Protein AF-R6C682-F1 (afdb_monomer)

Structure (mmCIF, N/CA/C/O backbone):
data_AF-R6C682-F1
#
_entry.id   AF-R6C682-F1
#
loop_
_atom_site.group_PDB
_atom_site.id
_atom_site.type_symbol
_atom_site.label_atom_id
_atom_site.label_alt_id
_atom_site.label_comp_id
_atom_site.label_asym_id
_atom_site.label_entity_id
_atom_site.label_seq_id
_atom_site.pdbx_PDB_ins_code
_atom_site.Cartn_x
_atom_site.Cartn_y
_atom_site.Cartn_z
_atom_site.occupancy
_atom_site.B_iso_or_equiv
_atom_site.auth_seq_id
_atom_site.auth_comp_id
_atom_site.auth_asym_id
_atom_site.auth_atom_id
_atom_site.pdbx_PDB_model_num
ATOM 1 N N . MET A 1 1 ? -23.780 14.486 15.876 1.00 37.91 1 MET A N 1
ATOM 2 C CA . MET A 1 1 ? -23.120 15.400 14.915 1.00 37.91 1 MET A CA 1
ATOM 3 C C . MET A 1 1 ? -22.229 14.567 13.987 1.00 37.91 1 MET A C 1
ATOM 5 O O . MET A 1 1 ? -21.205 14.077 14.442 1.00 37.91 1 MET A O 1
ATOM 9 N N . LYS A 1 2 ? -22.651 14.290 12.741 1.00 50.91 2 LYS A N 1
ATOM 10 C CA . LYS A 1 2 ? -21.878 13.464 11.787 1.00 50.91 2 LYS A CA 1
ATOM 11 C C . LYS A 1 2 ? -20.688 14.280 11.266 1.00 50.91 2 LYS A C 1
ATOM 13 O O . LYS A 1 2 ? -20.851 15.069 10.340 1.00 50.91 2 LYS A O 1
ATOM 18 N N . ARG A 1 3 ? -19.501 14.142 11.868 1.00 59.88 3 ARG A N 1
ATOM 19 C CA . ARG A 1 3 ? -18.271 14.611 11.213 1.00 59.88 3 ARG A CA 1
ATOM 20 C C . ARG A 1 3 ? -18.063 13.764 9.952 1.00 59.88 3 ARG A C 1
ATOM 22 O O . ARG A 1 3 ? -18.297 12.561 9.959 1.00 59.88 3 ARG A O 1
ATOM 29 N N . SER A 1 4 ? -17.691 14.413 8.852 1.00 81.69 4 SER A N 1
ATOM 30 C CA . SER A 1 4 ? -17.310 13.718 7.618 1.00 81.69 4 SER A CA 1
ATOM 31 C C . SER A 1 4 ? -16.087 12.834 7.895 1.00 81.69 4 SER A C 1
ATOM 33 O O . SER A 1 4 ? -15.136 13.315 8.511 1.00 81.69 4 SER A O 1
ATOM 35 N N . MET A 1 5 ? -16.091 11.577 7.429 1.00 83.69 5 MET A N 1
ATOM 36 C CA . MET A 1 5 ? -14.958 10.643 7.587 1.00 83.69 5 MET A CA 1
ATOM 37 C C . MET A 1 5 ? -13.650 11.233 7.054 1.00 83.69 5 MET A C 1
ATOM 39 O O . MET A 1 5 ? -12.598 11.038 7.650 1.00 83.69 5 MET A O 1
ATOM 43 N N . PHE A 1 6 ? -13.731 12.031 5.987 1.00 86.12 6 PHE A N 1
ATOM 44 C CA . PHE A 1 6 ? -12.588 12.758 5.447 1.00 86.12 6 PHE A CA 1
ATOM 45 C C . PHE A 1 6 ? -12.024 13.778 6.443 1.00 86.12 6 PHE A C 1
ATOM 47 O O . PHE A 1 6 ? -10.816 13.862 6.626 1.00 86.12 6 PHE A O 1
ATOM 54 N N . ARG A 1 7 ? -12.887 14.533 7.137 1.00 86.00 7 ARG A N 1
ATOM 55 C CA . ARG A 1 7 ? -12.438 15.491 8.162 1.00 86.00 7 ARG A CA 1
ATOM 56 C C . ARG A 1 7 ? -11.817 14.789 9.365 1.00 86.00 7 ARG A C 1
ATOM 58 O O . ARG A 1 7 ? -10.875 15.324 9.932 1.00 86.00 7 ARG A O 1
ATOM 65 N N . GLU A 1 8 ? -12.347 13.632 9.764 1.00 84.00 8 GLU A N 1
ATOM 66 C CA . GLU A 1 8 ? -11.741 12.828 10.834 1.00 84.00 8 GLU A CA 1
ATOM 67 C C . GLU A 1 8 ? -10.360 12.317 10.426 1.00 84.00 8 GLU A C 1
ATOM 69 O O . GLU A 1 8 ? -9.411 12.528 11.172 1.00 84.00 8 GLU A O 1
ATOM 74 N N . TYR A 1 9 ? -10.243 11.760 9.218 1.00 87.06 9 TYR A N 1
ATOM 75 C CA . TYR A 1 9 ? -8.976 11.315 8.644 1.00 87.06 9 TYR A CA 1
ATOM 76 C C . TYR A 1 9 ? -7.947 12.454 8.576 1.00 87.06 9 TYR A C 1
ATOM 78 O O . TYR A 1 9 ? -6.842 12.331 9.083 1.00 87.06 9 TYR A O 1
ATOM 86 N N . MET A 1 10 ? -8.317 13.620 8.039 1.00 87.06 10 MET A N 1
ATOM 87 C CA . MET A 1 10 ? -7.391 14.757 7.953 1.00 87.06 10 MET A CA 1
ATOM 88 C C . MET A 1 10 ? -6.995 15.316 9.327 1.00 87.06 10 MET A C 1
ATOM 90 O O . MET A 1 10 ? -5.858 15.739 9.508 1.00 87.06 10 MET A O 1
ATOM 94 N N . ALA A 1 11 ? -7.904 15.304 10.306 1.00 84.81 11 ALA A N 1
ATOM 95 C CA . ALA A 1 11 ? -7.620 15.766 11.665 1.00 84.81 11 ALA A CA 1
ATOM 96 C C . ALA A 1 11 ? -6.773 14.778 12.479 1.00 84.81 11 ALA A C 1
ATOM 98 O O . ALA A 1 11 ? -6.315 15.123 13.571 1.00 84.81 11 ALA A O 1
ATOM 99 N N . ASP A 1 12 ? -6.618 13.542 12.002 1.00 83.50 12 ASP A N 1
ATOM 100 C CA . ASP A 1 12 ? -5.842 12.529 12.696 1.00 83.50 12 ASP A CA 1
ATOM 101 C C . ASP A 1 12 ? -4.333 12.705 12.502 1.00 83.50 12 ASP A C 1
ATOM 103 O O . ASP A 1 12 ? -3.599 12.326 13.413 1.00 83.50 12 ASP A O 1
ATOM 107 N N . TRP A 1 13 ? -3.889 13.358 11.427 1.00 86.81 13 TRP A N 1
ATOM 108 C CA . TRP A 1 13 ? -2.478 13.625 11.148 1.00 86.81 13 TRP A CA 1
ATOM 109 C C . TRP A 1 13 ? -1.827 14.505 12.216 1.00 86.81 13 TRP A C 1
ATOM 111 O O . TRP A 1 13 ? -2.165 15.681 12.372 1.00 86.81 13 TRP A O 1
ATOM 121 N N . SER A 1 14 ? -0.847 13.961 12.942 1.00 88.06 14 SER A N 1
ATOM 122 C CA . SER A 1 14 ? -0.061 14.765 13.881 1.00 88.06 14 SER A CA 1
ATOM 123 C C . SER A 1 14 ? 1.345 14.219 14.095 1.00 88.06 14 SER A C 1
ATOM 125 O O . SER A 1 14 ? 1.555 13.019 14.223 1.00 88.06 14 SER A O 1
ATOM 127 N N . TRP A 1 15 ? 2.320 15.113 14.264 1.00 85.25 15 TRP A N 1
ATOM 128 C CA . TRP A 1 15 ? 3.709 14.715 14.515 1.00 85.25 15 TRP A CA 1
ATOM 129 C C . TRP A 1 15 ? 3.883 13.846 15.770 1.00 85.25 15 TRP A C 1
ATOM 131 O O . TRP A 1 15 ? 4.756 12.981 15.824 1.00 85.25 15 TRP A O 1
ATOM 141 N N . LYS A 1 16 ? 3.045 14.074 16.791 1.00 87.12 16 LYS A N 1
ATOM 142 C CA . LYS A 1 16 ? 3.044 13.275 18.020 1.00 87.12 16 LYS A CA 1
ATOM 143 C C . LYS A 1 16 ? 2.673 11.822 17.728 1.00 87.12 16 LYS A C 1
ATOM 145 O O . LYS A 1 16 ? 3.415 10.929 18.127 1.00 87.12 16 LYS A O 1
ATOM 150 N N . LYS A 1 17 ? 1.576 11.602 17.008 1.00 84.25 17 LYS A N 1
ATOM 151 C CA . LYS A 1 17 ? 1.146 10.255 16.645 1.00 84.25 17 LYS A CA 1
ATOM 152 C C . LYS A 1 17 ? 2.126 9.583 15.692 1.00 84.25 17 LYS A C 1
ATOM 154 O O . LYS A 1 17 ? 2.406 8.416 15.912 1.00 84.25 17 LYS A O 1
ATOM 159 N N . ILE A 1 18 ? 2.759 10.320 14.768 1.00 84.94 18 ILE A N 1
ATOM 160 C CA . ILE A 1 18 ? 3.721 9.705 13.831 1.00 84.94 18 ILE A CA 1
ATOM 161 C C . ILE A 1 18 ? 4.879 9.101 14.621 1.00 84.94 18 ILE A C 1
ATOM 163 O O . ILE A 1 18 ? 5.305 7.976 14.368 1.00 84.94 18 ILE A O 1
ATOM 167 N N . LYS A 1 19 ? 5.357 9.824 15.641 1.00 85.88 19 LYS A N 1
ATOM 168 C CA . LYS A 1 19 ? 6.396 9.336 16.554 1.00 85.88 19 LYS A CA 1
ATOM 169 C C . LYS A 1 19 ? 5.944 8.141 17.391 1.00 85.88 19 LYS A C 1
ATOM 171 O O . LYS A 1 19 ? 6.755 7.255 17.649 1.00 85.88 19 LYS A O 1
ATOM 176 N N . GLU A 1 20 ? 4.700 8.132 17.860 1.00 85.69 20 GLU A N 1
ATOM 177 C CA . GLU A 1 20 ? 4.132 7.018 18.632 1.00 85.69 20 GLU A CA 1
ATOM 178 C C . GLU A 1 20 ? 3.959 5.778 17.740 1.00 85.69 20 GLU A C 1
ATOM 180 O O . GLU A 1 20 ? 4.507 4.720 18.046 1.00 85.69 20 GLU A O 1
ATOM 185 N N . GLY A 1 21 ? 3.344 5.937 16.569 1.00 82.62 21 GLY A N 1
ATOM 186 C CA . GLY A 1 21 ? 3.169 4.898 15.561 1.00 82.62 21 GLY A CA 1
ATOM 187 C C . GLY A 1 21 ? 4.493 4.317 15.068 1.00 82.62 21 GLY A C 1
ATOM 188 O O . GLY A 1 21 ? 4.596 3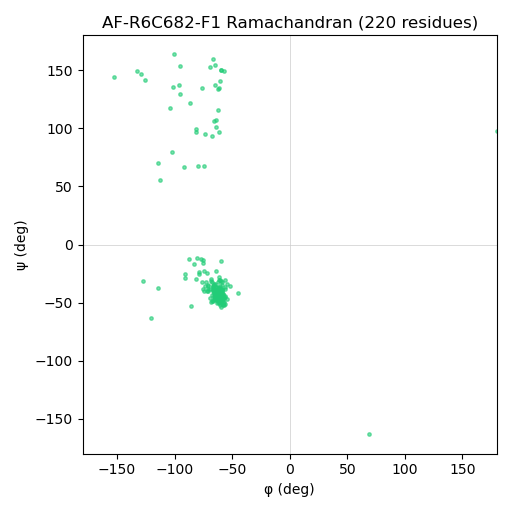.102 14.938 1.00 82.62 21 GLY A O 1
ATOM 189 N N . ALA A 1 22 ? 5.533 5.139 14.888 1.00 83.31 22 ALA A N 1
ATOM 190 C CA . ALA A 1 22 ? 6.881 4.681 14.541 1.00 83.31 22 ALA A CA 1
ATOM 191 C C . ALA A 1 22 ? 7.525 3.809 15.635 1.00 83.31 22 ALA A C 1
ATOM 193 O O . ALA A 1 22 ? 8.241 2.852 15.335 1.00 83.31 22 ALA A O 1
ATOM 194 N N . LYS A 1 23 ? 7.274 4.125 16.913 1.00 83.44 23 LYS A N 1
ATOM 195 C CA . LYS A 1 23 ? 7.772 3.331 18.047 1.00 83.44 23 LYS A CA 1
ATOM 196 C C . LYS A 1 23 ? 7.051 1.993 18.162 1.00 83.44 23 LYS A C 1
ATOM 198 O O . LYS A 1 23 ? 7.700 0.993 18.464 1.00 83.44 23 LYS A O 1
ATOM 203 N N . GLU A 1 24 ? 5.742 1.988 17.929 1.00 80.88 24 GLU A N 1
ATOM 204 C CA . GLU A 1 24 ? 4.897 0.793 17.999 1.00 80.88 24 GLU A CA 1
ATOM 205 C C . GLU A 1 24 ? 5.089 -0.116 16.776 1.00 80.88 24 GLU A C 1
ATOM 207 O O . GLU A 1 24 ? 5.171 -1.333 16.909 1.00 80.88 24 GLU A O 1
ATOM 212 N N . ASN A 1 25 ? 5.257 0.467 15.587 1.00 82.75 25 ASN A N 1
ATOM 213 C CA . ASN A 1 25 ? 5.340 -0.242 14.310 1.00 82.75 25 ASN A CA 1
ATOM 214 C C . ASN A 1 25 ? 6.732 -0.128 13.683 1.00 82.75 25 ASN A C 1
ATOM 216 O O . ASN A 1 25 ? 6.880 0.263 12.523 1.00 82.75 25 ASN A O 1
ATOM 220 N N . LYS A 1 26 ? 7.766 -0.522 14.438 1.00 81.50 26 LYS A N 1
ATOM 221 C CA . LYS A 1 26 ? 9.171 -0.450 13.991 1.00 81.50 26 LYS A CA 1
ATOM 222 C C . LYS A 1 26 ? 9.416 -1.114 12.636 1.00 81.50 26 LYS A C 1
ATOM 224 O O . LYS A 1 26 ? 10.218 -0.621 11.858 1.00 81.50 26 LYS A O 1
ATOM 229 N N . ALA A 1 27 ? 8.726 -2.216 12.345 1.00 77.44 27 ALA A N 1
ATOM 230 C CA . ALA A 1 27 ? 8.829 -2.914 11.065 1.00 77.44 27 ALA A CA 1
ATOM 231 C C . ALA A 1 27 ? 8.425 -2.020 9.880 1.00 77.44 27 ALA A C 1
ATOM 233 O O . ALA A 1 27 ? 9.198 -1.858 8.937 1.00 77.44 27 ALA A O 1
ATOM 234 N N . VAL A 1 28 ? 7.242 -1.401 9.961 1.00 80.62 28 VAL A N 1
ATOM 235 C CA . VAL A 1 28 ? 6.722 -0.486 8.932 1.00 80.62 28 VAL A CA 1
ATOM 236 C C . VAL A 1 28 ? 7.607 0.753 8.839 1.00 80.62 28 VAL A C 1
ATOM 238 O O . VAL A 1 28 ? 7.990 1.150 7.741 1.00 80.62 28 VAL A O 1
ATOM 241 N N . TRP A 1 29 ? 8.007 1.311 9.986 1.00 84.31 29 TRP A N 1
ATOM 242 C CA . TRP A 1 29 ? 8.911 2.457 10.043 1.00 84.31 29 TRP A CA 1
ATOM 243 C C . TRP A 1 29 ? 10.256 2.178 9.365 1.00 84.31 29 TRP A C 1
ATOM 245 O O . TRP A 1 29 ? 10.711 2.979 8.556 1.00 84.31 29 TRP A O 1
ATOM 255 N N . ASN A 1 30 ? 10.877 1.032 9.647 1.00 83.31 30 ASN A N 1
ATOM 256 C CA . ASN A 1 30 ? 12.159 0.658 9.056 1.00 83.31 30 ASN A CA 1
ATOM 257 C C . ASN A 1 30 ? 12.041 0.423 7.545 1.00 83.31 30 ASN A C 1
ATOM 259 O O . ASN A 1 30 ? 12.927 0.841 6.807 1.00 83.31 30 ASN A O 1
ATOM 263 N N . CYS A 1 31 ? 10.950 -0.193 7.076 1.00 78.50 31 CYS A N 1
ATOM 264 C CA . CYS A 1 31 ? 10.706 -0.363 5.640 1.00 78.50 31 CYS A CA 1
ATOM 265 C C . CYS A 1 31 ? 10.503 0.990 4.942 1.00 78.50 31 CYS A C 1
ATOM 267 O O . CYS A 1 31 ? 11.069 1.224 3.879 1.00 78.50 31 CYS A O 1
ATOM 269 N N . MET A 1 32 ? 9.752 1.906 5.558 1.00 83.19 32 MET A N 1
ATOM 270 C CA . MET A 1 32 ? 9.572 3.269 5.053 1.00 83.19 32 MET A CA 1
ATOM 271 C C . MET A 1 32 ? 10.893 4.047 5.037 1.00 83.19 32 MET A C 1
ATOM 273 O O . MET A 1 32 ? 11.205 4.714 4.055 1.00 83.19 32 MET A O 1
ATOM 277 N N . TYR A 1 33 ? 11.688 3.945 6.104 1.00 82.31 33 TYR A N 1
ATOM 278 C CA . TYR A 1 33 ? 13.008 4.562 6.174 1.00 82.31 33 TYR A CA 1
ATOM 279 C C . TYR A 1 33 ? 13.932 4.012 5.083 1.00 82.31 33 TYR A C 1
ATOM 281 O O . TYR A 1 33 ? 14.588 4.790 4.399 1.00 82.31 33 TYR A O 1
ATOM 289 N N . ALA A 1 34 ? 13.927 2.697 4.856 1.00 77.00 34 ALA A N 1
ATOM 290 C CA . ALA A 1 34 ? 14.666 2.085 3.759 1.00 77.00 34 ALA A CA 1
ATOM 291 C C . ALA A 1 34 ? 14.191 2.608 2.394 1.00 77.00 34 ALA A C 1
ATOM 293 O O . ALA A 1 34 ? 15.025 2.989 1.581 1.00 77.00 34 ALA A O 1
ATOM 294 N N . ALA A 1 35 ? 12.877 2.699 2.153 1.00 74.44 35 ALA A N 1
ATOM 295 C CA . ALA A 1 35 ? 12.327 3.268 0.919 1.00 74.44 35 ALA A CA 1
ATOM 296 C C . ALA A 1 35 ? 12.786 4.719 0.697 1.00 74.44 35 ALA A C 1
ATOM 298 O O . ALA A 1 35 ? 13.193 5.081 -0.405 1.00 74.44 35 ALA A O 1
ATOM 299 N N . PHE A 1 36 ? 12.796 5.530 1.758 1.00 78.62 36 PHE A N 1
ATOM 300 C CA . PHE A 1 36 ? 13.299 6.901 1.713 1.00 78.62 36 PHE A CA 1
ATOM 301 C C . PHE A 1 36 ? 14.802 6.963 1.406 1.00 78.62 36 PHE A C 1
ATOM 303 O O . PHE A 1 36 ? 15.220 7.728 0.539 1.00 78.62 36 PHE A O 1
ATOM 310 N N . VAL A 1 37 ? 15.615 6.140 2.079 1.00 79.50 37 VAL A N 1
ATOM 311 C CA . VAL A 1 37 ? 17.062 6.055 1.825 1.00 79.50 37 VAL A CA 1
ATOM 312 C C . VAL A 1 37 ? 17.327 5.630 0.385 1.00 79.50 37 VAL A C 1
ATOM 314 O O . VAL A 1 37 ? 18.142 6.256 -0.278 1.00 79.50 37 VAL A O 1
ATOM 317 N N . MET A 1 38 ? 16.607 4.633 -0.131 1.00 72.25 38 MET A N 1
ATOM 318 C CA . MET A 1 38 ? 16.770 4.184 -1.513 1.00 72.25 38 MET A CA 1
ATOM 319 C C . MET A 1 38 ? 16.383 5.273 -2.524 1.00 72.25 38 MET A C 1
ATOM 321 O O . MET A 1 38 ? 17.141 5.509 -3.461 1.00 72.25 38 MET A O 1
ATOM 325 N N . MET A 1 39 ? 15.268 5.988 -2.311 1.00 73.19 39 MET A N 1
ATOM 326 C CA . MET A 1 39 ? 14.870 7.137 -3.142 1.00 73.19 39 MET A CA 1
ATOM 327 C C . MET A 1 39 ? 15.971 8.208 -3.171 1.00 73.19 39 MET A C 1
ATOM 329 O O . MET A 1 39 ? 16.328 8.715 -4.237 1.00 73.19 39 MET A O 1
ATOM 333 N N . PHE A 1 40 ? 16.534 8.535 -2.004 1.00 72.69 40 PHE A N 1
ATOM 334 C CA . PHE A 1 40 ? 17.622 9.501 -1.898 1.00 72.69 40 PHE A CA 1
ATOM 335 C C . PHE A 1 40 ? 18.898 9.004 -2.589 1.00 72.69 40 PHE A C 1
ATOM 337 O O . PHE A 1 40 ? 19.489 9.746 -3.366 1.00 72.69 40 PHE A O 1
ATOM 344 N N . SER A 1 41 ? 19.304 7.751 -2.361 1.00 71.00 41 SER A N 1
ATOM 345 C CA . SER A 1 41 ? 20.485 7.148 -2.989 1.00 71.00 41 SER A CA 1
ATOM 346 C C . SER A 1 41 ? 20.376 7.104 -4.511 1.00 71.00 41 SER A C 1
ATOM 348 O O . SER A 1 41 ? 21.344 7.433 -5.192 1.00 71.00 41 SER A O 1
ATOM 350 N N . MET A 1 42 ? 19.204 6.759 -5.048 1.00 68.44 42 MET A N 1
ATOM 351 C CA . MET A 1 42 ? 18.951 6.774 -6.489 1.00 68.44 42 MET A CA 1
ATOM 352 C C . MET A 1 42 ? 19.059 8.199 -7.042 1.00 68.44 42 MET A C 1
ATOM 354 O O . MET A 1 42 ? 19.792 8.439 -7.998 1.00 68.44 42 MET A O 1
ATOM 358 N N . SER A 1 43 ? 18.428 9.166 -6.371 1.00 65.94 43 SER A N 1
ATOM 359 C CA . SER A 1 43 ? 18.495 10.584 -6.752 1.00 65.94 43 SER A CA 1
ATOM 360 C C . SER A 1 43 ? 19.930 11.128 -6.717 1.00 65.94 43 SER A C 1
ATOM 362 O O . SER A 1 43 ? 20.343 11.848 -7.623 1.00 65.94 43 SER A O 1
ATOM 364 N N . ALA A 1 44 ? 20.709 10.765 -5.694 1.00 67.88 44 ALA A N 1
ATOM 365 C CA . ALA A 1 44 ? 22.100 11.181 -5.532 1.00 67.88 44 ALA A CA 1
ATOM 366 C C . ALA A 1 44 ? 23.026 10.548 -6.583 1.00 67.88 44 ALA A C 1
ATOM 368 O O . ALA A 1 44 ? 23.910 11.228 -7.098 1.00 67.88 44 ALA A O 1
ATOM 369 N N . SER A 1 45 ? 22.802 9.276 -6.934 1.00 65.81 45 SER A N 1
ATOM 370 C CA . SER A 1 45 ? 23.545 8.594 -8.001 1.00 65.81 45 SER A CA 1
ATOM 371 C C . SER A 1 45 ? 23.305 9.254 -9.359 1.00 65.81 45 SER A C 1
ATOM 373 O O . SER A 1 45 ? 24.247 9.476 -10.111 1.00 65.81 45 SER A O 1
ATOM 375 N N . ILE A 1 46 ? 22.054 9.611 -9.658 1.00 59.81 46 ILE A N 1
ATOM 376 C CA . ILE A 1 46 ? 21.667 10.237 -10.930 1.00 59.81 46 ILE A CA 1
ATOM 377 C C . ILE A 1 46 ? 22.194 11.678 -11.019 1.00 59.81 46 ILE A C 1
ATOM 379 O O . ILE A 1 46 ? 22.635 12.125 -12.079 1.00 59.81 46 ILE A O 1
ATOM 383 N N . ALA A 1 47 ? 22.226 12.397 -9.891 1.00 58.97 47 ALA A N 1
ATOM 384 C CA . ALA A 1 47 ? 22.782 13.747 -9.817 1.00 58.97 47 ALA A CA 1
ATOM 385 C C . ALA A 1 47 ? 24.294 13.818 -10.106 1.00 58.97 47 ALA A C 1
ATOM 387 O O . ALA A 1 47 ? 24.779 14.880 -10.492 1.00 58.97 47 ALA A O 1
ATOM 388 N N . GLY A 1 48 ? 25.028 12.714 -9.927 1.00 57.12 48 GLY A N 1
ATOM 389 C CA . GLY A 1 48 ? 26.471 12.648 -10.168 1.00 57.12 48 GLY A CA 1
ATOM 390 C C . GLY A 1 48 ? 26.873 12.518 -11.640 1.00 57.12 48 GLY A C 1
ATOM 391 O O . GLY A 1 48 ? 27.976 12.935 -11.985 1.00 57.12 48 GLY A O 1
ATOM 392 N N . GLU A 1 49 ? 26.005 11.976 -12.501 1.00 60.34 49 GLU A N 1
ATOM 393 C CA . GLU A 1 49 ? 26.374 11.652 -13.888 1.00 60.34 49 GLU A CA 1
ATOM 394 C C . GLU A 1 49 ? 25.641 12.479 -14.948 1.00 60.34 49 GLU A C 1
ATOM 396 O O . GLU A 1 49 ? 26.286 12.841 -15.922 1.00 60.34 49 GLU A O 1
ATOM 401 N N . ASN A 1 50 ? 24.353 12.809 -14.772 1.00 60.50 50 ASN A N 1
ATOM 402 C CA . ASN A 1 50 ? 23.576 13.775 -15.571 1.00 60.50 50 ASN A CA 1
ATOM 403 C C . ASN A 1 50 ? 22.146 13.824 -15.004 1.00 60.50 50 ASN A C 1
ATOM 405 O O . ASN A 1 50 ? 21.318 12.978 -15.334 1.00 60.50 50 ASN A O 1
ATOM 409 N N . PHE A 1 51 ? 21.833 14.803 -14.151 1.00 64.81 51 PHE A N 1
ATOM 410 C CA . PHE A 1 51 ? 20.501 14.904 -13.547 1.00 64.81 51 PHE A CA 1
ATOM 411 C C . PHE A 1 51 ? 19.429 15.214 -14.601 1.00 64.81 51 PHE A C 1
ATOM 413 O O . PHE A 1 51 ? 19.318 16.351 -15.065 1.00 64.81 51 PHE A O 1
ATOM 420 N N . GLN A 1 52 ? 18.608 14.223 -14.949 1.00 71.81 52 GLN A N 1
ATOM 421 C CA . GLN A 1 52 ? 17.419 14.443 -15.763 1.00 71.81 52 GLN A CA 1
ATOM 422 C C . GLN A 1 52 ? 16.200 14.614 -14.857 1.00 71.81 52 GLN A C 1
ATOM 424 O O . GLN A 1 52 ? 15.927 13.803 -13.971 1.00 71.81 52 GLN A O 1
ATOM 429 N N . LEU A 1 53 ? 15.434 15.683 -15.092 1.00 76.69 53 LEU A N 1
ATOM 430 C CA . LEU A 1 53 ? 14.190 15.952 -14.363 1.00 76.69 53 LEU A CA 1
ATOM 431 C C . LEU A 1 53 ? 13.208 14.771 -14.468 1.00 76.69 53 LEU A C 1
ATOM 433 O O . LEU A 1 53 ? 12.440 14.522 -13.542 1.00 76.69 53 LEU A O 1
ATOM 437 N N . THR A 1 54 ? 13.260 14.033 -15.577 1.00 79.19 54 THR A N 1
ATOM 438 C CA . THR A 1 54 ? 12.455 12.838 -15.832 1.00 79.19 54 THR A CA 1
ATOM 439 C C . THR A 1 54 ? 12.687 11.753 -14.784 1.00 79.19 54 THR A C 1
ATOM 441 O O . THR A 1 54 ? 11.724 11.255 -14.209 1.00 79.19 54 THR A O 1
ATOM 444 N N . ASP A 1 55 ? 13.938 11.453 -14.441 1.00 77.00 55 ASP A N 1
ATOM 445 C CA . ASP A 1 55 ? 14.265 10.380 -13.496 1.00 77.00 55 ASP A CA 1
ATOM 446 C C . ASP A 1 55 ? 13.871 10.738 -12.058 1.00 77.00 55 ASP A C 1
ATOM 448 O O . ASP A 1 55 ? 13.401 9.894 -11.284 1.00 77.00 55 ASP A O 1
ATOM 452 N N . ALA A 1 56 ? 14.001 12.022 -11.710 1.00 79.75 56 ALA A N 1
ATOM 453 C CA . ALA A 1 56 ? 13.523 12.550 -10.440 1.00 79.75 56 ALA A CA 1
ATOM 454 C C . ALA A 1 56 ? 11.996 12.442 -10.337 1.00 79.75 56 ALA A C 1
ATOM 456 O O . ALA A 1 56 ? 11.476 11.993 -9.316 1.00 79.75 56 ALA A O 1
ATOM 457 N N . LEU A 1 57 ? 11.274 12.803 -11.402 1.00 83.88 57 LEU A N 1
ATOM 458 C CA . LEU A 1 57 ? 9.821 12.671 -11.458 1.00 83.88 57 LEU A CA 1
ATOM 459 C C . LEU A 1 57 ? 9.390 11.204 -11.354 1.00 83.88 57 LEU A C 1
ATOM 461 O O . LEU A 1 57 ? 8.532 10.900 -10.533 1.00 83.88 57 LEU A O 1
ATOM 465 N N . LEU A 1 58 ? 10.024 10.281 -12.081 1.00 85.31 58 LEU A N 1
ATOM 466 C CA . LEU A 1 58 ? 9.726 8.847 -11.984 1.00 85.31 58 LEU A CA 1
ATOM 467 C C . LEU A 1 58 ? 9.918 8.318 -10.550 1.00 85.31 58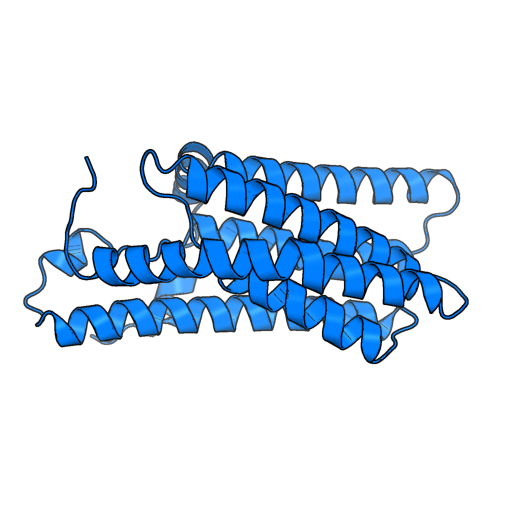 LEU A C 1
ATOM 469 O O . LEU A 1 58 ? 9.038 7.655 -9.997 1.00 85.31 58 LEU A O 1
ATOM 473 N N . SER A 1 59 ? 11.028 8.685 -9.906 1.00 81.19 59 SER A N 1
ATOM 474 C CA . SER A 1 59 ? 11.316 8.298 -8.518 1.00 81.19 59 SER A CA 1
ATOM 475 C C . SER A 1 59 ? 10.296 8.880 -7.532 1.00 81.19 59 SER A C 1
ATOM 477 O O . SER A 1 59 ? 9.809 8.177 -6.644 1.00 81.19 59 SER A O 1
ATOM 479 N N . ILE A 1 60 ? 9.928 10.154 -7.695 1.00 84.81 60 ILE A N 1
ATOM 480 C CA . ILE A 1 60 ? 8.909 10.817 -6.870 1.00 84.81 60 ILE A CA 1
ATOM 481 C C . ILE A 1 60 ? 7.547 10.146 -7.064 1.00 84.81 60 ILE A C 1
ATOM 483 O O . ILE A 1 60 ? 6.886 9.820 -6.078 1.00 84.81 60 ILE A O 1
ATOM 487 N N . GLY A 1 61 ? 7.142 9.909 -8.313 1.00 88.56 61 GLY A N 1
ATOM 488 C CA . GLY A 1 61 ? 5.866 9.287 -8.665 1.00 88.56 61 GLY A CA 1
ATOM 489 C C . GLY A 1 61 ? 5.707 7.888 -8.082 1.00 88.56 61 GLY A C 1
ATOM 490 O O . GLY A 1 61 ? 4.598 7.508 -7.718 1.00 88.56 61 GLY A O 1
ATOM 491 N N . MET A 1 62 ? 6.808 7.152 -7.917 1.00 87.81 62 MET A N 1
ATOM 492 C CA . MET A 1 62 ? 6.795 5.825 -7.309 1.00 87.81 62 MET A CA 1
ATOM 493 C C . MET A 1 62 ? 6.886 5.854 -5.778 1.00 87.81 62 MET A C 1
ATOM 495 O O . MET A 1 62 ? 6.060 5.250 -5.095 1.00 87.81 62 MET A O 1
ATOM 499 N N . PHE A 1 63 ? 7.878 6.541 -5.205 1.00 86.12 63 PHE A N 1
ATOM 500 C CA . PHE A 1 63 ? 8.202 6.386 -3.781 1.00 86.12 63 PHE A CA 1
ATOM 501 C C . PHE A 1 63 ? 7.471 7.357 -2.858 1.00 86.12 63 PHE A C 1
ATOM 503 O O . PHE A 1 63 ? 7.213 7.012 -1.702 1.00 86.12 63 PHE A O 1
ATOM 510 N N . LEU A 1 64 ? 7.102 8.555 -3.324 1.00 88.69 64 LEU A N 1
ATOM 511 C CA . LEU A 1 64 ? 6.381 9.509 -2.479 1.00 88.69 64 LEU A CA 1
ATOM 512 C C . LEU A 1 64 ? 5.005 8.965 -2.039 1.00 88.69 64 LEU A C 1
ATOM 514 O O . LEU A 1 64 ? 4.725 9.021 -0.836 1.00 88.69 64 LEU A O 1
ATOM 518 N N . PRO A 1 65 ? 4.174 8.375 -2.928 1.00 92.88 65 PRO A N 1
ATOM 519 C CA . PRO A 1 65 ? 2.928 7.723 -2.523 1.00 92.88 65 PRO A CA 1
ATOM 520 C C . PRO A 1 65 ? 3.134 6.624 -1.480 1.00 92.88 65 PRO A C 1
ATOM 522 O O . PRO A 1 65 ? 2.429 6.605 -0.470 1.00 92.88 65 PRO A O 1
ATOM 525 N N . ILE A 1 66 ? 4.137 5.758 -1.681 1.00 90.69 66 ILE A N 1
ATOM 526 C CA . ILE A 1 66 ? 4.481 4.672 -0.754 1.00 90.69 66 ILE A CA 1
ATOM 527 C C . ILE A 1 66 ? 4.757 5.244 0.639 1.00 90.69 66 ILE A C 1
ATOM 529 O O . ILE A 1 66 ? 4.161 4.794 1.618 1.00 90.69 66 ILE A O 1
ATOM 533 N N . CYS A 1 67 ? 5.616 6.263 0.740 1.00 89.12 67 CYS A N 1
ATOM 534 C CA . CYS A 1 67 ? 5.945 6.904 2.011 1.00 89.12 67 CYS A CA 1
ATOM 535 C C . CYS A 1 67 ? 4.701 7.480 2.700 1.00 89.12 67 CYS A C 1
ATOM 537 O O . CYS A 1 67 ? 4.479 7.218 3.882 1.00 89.12 67 CYS A O 1
ATOM 539 N N . ILE A 1 68 ? 3.856 8.215 1.970 1.00 91.50 68 ILE A N 1
ATOM 540 C CA . ILE A 1 68 ? 2.631 8.810 2.529 1.00 91.50 68 ILE A CA 1
ATOM 541 C C . ILE A 1 68 ? 1.683 7.720 3.044 1.00 91.50 68 ILE A C 1
ATOM 543 O O . ILE A 1 68 ? 1.141 7.840 4.147 1.00 91.50 68 ILE A O 1
ATOM 547 N N . VAL A 1 69 ? 1.500 6.641 2.280 1.00 92.94 69 VAL A N 1
ATOM 548 C CA . VAL A 1 69 ? 0.638 5.517 2.664 1.00 92.94 69 VAL A CA 1
ATOM 549 C C . VAL A 1 69 ? 1.189 4.790 3.887 1.00 92.94 69 VAL A C 1
ATOM 551 O O . VAL A 1 69 ? 0.422 4.501 4.803 1.00 92.94 69 VAL A O 1
ATOM 554 N N . MET A 1 70 ? 2.501 4.564 3.975 1.00 89.56 70 MET A N 1
ATOM 555 C CA . MET A 1 70 ? 3.115 3.944 5.156 1.00 89.56 70 MET A CA 1
ATOM 556 C C . MET A 1 70 ? 2.935 4.792 6.414 1.00 89.56 70 MET A C 1
ATOM 558 O O . MET A 1 70 ? 2.584 4.253 7.466 1.00 89.56 70 MET A O 1
ATOM 562 N N . VAL A 1 71 ? 3.095 6.117 6.316 1.00 90.31 71 VAL A N 1
ATOM 563 C CA . VAL A 1 71 ? 2.782 7.013 7.440 1.00 90.31 71 VAL A CA 1
ATOM 564 C C . VAL A 1 71 ? 1.304 6.914 7.805 1.00 90.31 71 VAL A C 1
ATOM 566 O O . VAL A 1 71 ? 0.971 6.754 8.977 1.00 90.31 71 VAL A O 1
ATOM 569 N N . SER A 1 72 ? 0.414 6.925 6.815 1.00 91.81 72 SER A N 1
ATOM 570 C CA . SER A 1 72 ? -1.023 6.800 7.057 1.00 91.81 72 SER A CA 1
ATOM 571 C C . SER A 1 72 ? -1.408 5.479 7.738 1.00 91.81 72 SER A C 1
ATOM 573 O O . SER A 1 72 ? -2.269 5.480 8.617 1.00 91.81 72 SER A O 1
ATOM 575 N N . VAL A 1 73 ? -0.764 4.358 7.389 1.00 89.75 73 VAL A N 1
ATOM 576 C CA . VAL A 1 73 ? -0.974 3.053 8.042 1.00 89.75 73 VAL A CA 1
ATOM 577 C C . VAL A 1 73 ? -0.667 3.127 9.541 1.00 89.75 73 VAL A C 1
ATOM 579 O O . VAL A 1 73 ? -1.404 2.539 10.334 1.00 89.75 73 VAL A O 1
ATOM 582 N N . MET A 1 74 ? 0.381 3.860 9.929 1.00 87.06 74 MET A N 1
ATOM 583 C CA . MET A 1 74 ? 0.751 4.068 11.333 1.00 87.06 74 MET A CA 1
ATOM 584 C C . MET A 1 74 ? -0.188 5.057 12.045 1.00 87.06 74 MET A C 1
ATOM 586 O O . MET A 1 74 ? -0.566 4.821 13.189 1.00 87.06 74 MET A O 1
ATOM 590 N N . GLU A 1 75 ? -0.599 6.133 11.366 1.00 85.62 75 GLU A N 1
ATOM 591 C CA . GLU A 1 75 ? -1.433 7.208 11.932 1.00 85.62 75 GLU A CA 1
ATOM 592 C C . GLU A 1 75 ? -2.909 6.844 12.096 1.00 85.62 75 GLU A C 1
ATOM 594 O O . GLU A 1 75 ? -3.582 7.343 13.004 1.00 85.62 75 GLU A O 1
ATOM 599 N N . HIS A 1 76 ? -3.424 5.995 11.205 1.00 84.94 76 HIS A N 1
ATOM 600 C CA . HIS A 1 76 ? -4.837 5.630 11.128 1.00 84.94 76 HIS A CA 1
ATOM 601 C C . HIS A 1 76 ? -5.018 4.147 11.463 1.00 84.94 76 HIS A C 1
ATOM 603 O O . HIS A 1 76 ? -5.327 3.342 10.571 1.00 84.94 76 HIS A O 1
ATOM 609 N N . PRO A 1 77 ? -4.827 3.760 12.739 1.00 76.94 77 PRO A N 1
ATOM 610 C CA . PRO A 1 77 ? -5.056 2.402 13.193 1.00 76.94 77 PRO A CA 1
ATOM 611 C C . PRO A 1 77 ? -6.513 1.983 12.961 1.00 76.94 77 PRO A C 1
ATOM 613 O O . PRO A 1 77 ? -7.435 2.795 13.007 1.00 76.94 77 PRO A O 1
ATOM 616 N N . ILE A 1 78 ? -6.732 0.686 12.749 1.00 80.19 78 ILE A N 1
ATOM 617 C CA . ILE A 1 78 ? -8.086 0.128 12.586 1.00 80.19 78 ILE A CA 1
ATOM 618 C C . ILE A 1 78 ? -8.875 0.186 13.897 1.00 80.19 78 ILE A C 1
ATOM 620 O O . ILE A 1 78 ? -10.101 0.322 13.890 1.00 80.19 78 ILE A O 1
ATOM 624 N N . ARG A 1 79 ? -8.174 0.069 15.030 1.00 77.31 79 ARG A N 1
ATOM 625 C CA . ARG A 1 79 ? -8.782 0.148 16.358 1.00 77.31 79 ARG A CA 1
ATOM 626 C C . ARG A 1 79 ? -9.392 1.532 16.552 1.00 77.31 79 ARG A C 1
ATOM 628 O O . ARG A 1 79 ? -8.776 2.553 16.245 1.00 77.31 79 ARG A O 1
ATOM 635 N N . LEU A 1 80 ? -10.621 1.572 17.059 1.00 65.44 80 LEU A N 1
ATOM 636 C CA . LEU A 1 80 ? -11.290 2.841 17.315 1.00 65.44 80 LEU A CA 1
ATOM 637 C C . LEU A 1 80 ? -10.556 3.583 18.443 1.00 65.44 80 LEU A C 1
ATOM 639 O O . LEU A 1 80 ? -9.839 3.008 19.259 1.00 65.44 80 LEU A O 1
ATOM 643 N N . ARG A 1 81 ? -10.755 4.896 18.534 1.00 68.62 81 ARG A N 1
ATOM 644 C CA . ARG A 1 81 ? -10.310 5.643 19.716 1.00 68.62 81 ARG A CA 1
ATOM 645 C C . ARG A 1 81 ? -11.017 5.086 20.956 1.00 68.62 81 ARG A C 1
ATOM 647 O O . ARG A 1 81 ? -12.222 4.849 20.885 1.00 68.62 81 ARG A O 1
ATOM 654 N N . LYS A 1 82 ? -10.313 4.976 22.093 1.00 67.81 82 LYS A N 1
ATOM 655 C CA . LYS A 1 82 ? -10.863 4.469 23.373 1.00 67.81 82 LYS A CA 1
ATOM 656 C C . LYS A 1 82 ? -12.248 5.061 23.701 1.00 67.81 82 LYS A C 1
ATOM 658 O O . LYS A 1 82 ? -13.175 4.333 24.027 1.00 67.81 82 LYS A O 1
ATOM 663 N N . MET A 1 83 ? -12.433 6.365 23.474 1.00 61.84 83 MET A N 1
ATOM 664 C CA . MET A 1 83 ? -13.713 7.062 23.687 1.00 61.84 83 MET A CA 1
ATOM 665 C C . MET A 1 83 ? -14.889 6.537 22.841 1.00 61.84 83 MET A C 1
ATOM 667 O O . MET A 1 83 ? -16.025 6.592 23.298 1.00 61.84 83 MET A O 1
ATOM 671 N N . ARG A 1 84 ? -14.659 6.016 21.625 1.00 67.56 84 ARG A N 1
ATOM 672 C CA . ARG A 1 84 ? -15.731 5.448 20.781 1.00 67.56 84 ARG A CA 1
ATOM 673 C C . ARG A 1 84 ? -16.245 4.110 21.314 1.00 67.56 84 ARG A C 1
ATOM 675 O O . ARG A 1 84 ? -17.396 3.778 21.059 1.00 67.56 84 ARG A O 1
ATOM 682 N N . TYR A 1 85 ? -15.439 3.378 22.080 1.00 68.69 85 TYR A N 1
ATOM 683 C CA . TYR A 1 85 ? -15.870 2.130 22.713 1.00 68.69 85 TYR A CA 1
ATOM 684 C C . TYR A 1 85 ? -16.795 2.352 23.916 1.00 68.69 85 TYR A C 1
ATOM 686 O O . TYR A 1 85 ? -17.587 1.469 24.228 1.00 68.69 85 TYR A O 1
ATOM 694 N N . LEU A 1 86 ? -16.732 3.534 24.540 1.00 73.31 86 LEU A N 1
ATOM 695 C CA . LEU A 1 86 ? -17.609 3.945 25.644 1.00 73.31 86 LEU A CA 1
ATOM 696 C C . LEU A 1 86 ? -18.986 4.437 25.165 1.00 73.31 86 LEU A C 1
ATOM 698 O O . LEU A 1 86 ? -19.892 4.625 25.973 1.00 73.31 86 LEU A O 1
ATOM 702 N N . CYS A 1 87 ? -19.155 4.673 23.860 1.00 76.25 87 CYS A N 1
ATOM 703 C CA . CYS A 1 87 ? -20.432 5.085 23.292 1.00 76.25 87 CYS A CA 1
ATOM 704 C C . CYS A 1 87 ? -21.379 3.873 23.207 1.00 76.25 87 CYS A C 1
ATOM 706 O O . CYS A 1 87 ? -20.941 2.815 22.738 1.00 76.25 87 CYS A O 1
ATOM 708 N N . PRO A 1 88 ? -22.658 4.001 23.617 1.00 74.06 88 PRO A N 1
ATOM 709 C CA . PRO A 1 88 ? -23.633 2.925 23.495 1.00 74.06 88 PRO A CA 1
ATOM 710 C C . PRO A 1 88 ? -23.936 2.684 22.012 1.00 74.06 88 PRO A C 1
ATOM 712 O O . PRO A 1 88 ? -24.767 3.350 21.403 1.00 74.06 88 PRO A O 1
ATOM 715 N N . GLN A 1 89 ? -23.201 1.748 21.423 1.00 77.44 89 GLN A N 1
ATOM 716 C CA . GLN A 1 89 ? -23.385 1.248 20.067 1.00 77.44 89 GLN A CA 1
ATOM 717 C C . GLN A 1 89 ? -23.530 -0.263 20.142 1.00 77.44 89 GLN A C 1
ATOM 719 O O . GLN A 1 89 ? -22.809 -0.921 20.898 1.00 77.44 89 GLN A O 1
ATOM 724 N N . THR A 1 90 ? -24.415 -0.819 19.323 1.00 83.94 90 THR A N 1
ATOM 725 C CA . THR A 1 90 ? -24.492 -2.272 19.166 1.00 83.94 90 THR A CA 1
ATOM 726 C C . THR A 1 90 ? -23.203 -2.803 18.531 1.00 83.94 90 THR A C 1
ATOM 728 O O . THR A 1 90 ? -22.512 -2.103 17.781 1.00 83.94 90 THR A O 1
ATOM 731 N N . GLU A 1 91 ? -22.872 -4.071 18.781 1.00 80.31 91 GLU A N 1
ATOM 732 C CA . GLU A 1 91 ? -21.698 -4.703 18.165 1.00 80.31 91 GLU A CA 1
ATOM 733 C C . GLU A 1 91 ? -21.728 -4.633 16.629 1.00 80.31 91 GLU A C 1
ATOM 735 O O . GLU A 1 91 ? -20.691 -4.440 15.988 1.00 80.31 91 GLU A O 1
ATOM 740 N N . GLY A 1 92 ? -22.918 -4.758 16.030 1.00 85.06 92 GLY A N 1
ATOM 741 C CA . GLY A 1 92 ? -23.115 -4.689 14.582 1.00 85.06 92 GLY A CA 1
ATOM 742 C C . GLY A 1 92 ? -22.815 -3.305 14.003 1.00 85.06 92 GLY A C 1
ATOM 743 O O . GLY A 1 92 ? -22.119 -3.194 12.989 1.00 85.06 92 GLY A O 1
ATOM 744 N N . GLU A 1 93 ? -23.275 -2.241 14.663 1.00 85.69 93 GLU A N 1
ATOM 745 C CA . GLU A 1 93 ? -22.982 -0.857 14.266 1.00 85.69 93 GLU A CA 1
ATOM 746 C C . GLU A 1 93 ? -21.491 -0.550 14.367 1.00 85.69 93 GLU A C 1
ATOM 748 O O . GLU A 1 93 ? -20.910 0.049 13.458 1.00 85.69 93 GLU A O 1
ATOM 753 N N . ARG A 1 94 ? -20.848 -1.027 15.435 1.00 84.38 94 ARG A N 1
ATOM 754 C CA . ARG A 1 94 ? -19.413 -0.847 15.637 1.00 84.38 94 ARG A CA 1
ATOM 755 C C . ARG A 1 94 ? -18.596 -1.592 14.583 1.00 84.38 94 ARG A C 1
ATOM 757 O O . ARG A 1 94 ? -17.709 -0.998 13.974 1.00 84.38 94 ARG A O 1
ATOM 764 N N . ALA A 1 95 ? -18.939 -2.848 14.290 1.00 86.69 95 ALA A N 1
ATOM 765 C CA . ALA A 1 95 ? -18.301 -3.628 13.227 1.00 86.69 95 ALA A CA 1
ATOM 766 C C . ALA A 1 95 ? -18.441 -2.952 11.856 1.00 86.69 95 ALA A C 1
ATOM 768 O O . ALA A 1 95 ? -17.496 -2.906 11.065 1.00 86.69 95 ALA A O 1
ATOM 769 N N . ARG A 1 96 ? -19.628 -2.401 11.567 1.00 88.50 96 ARG A N 1
ATOM 770 C CA . ARG A 1 96 ? -19.871 -1.627 10.347 1.00 88.50 96 ARG A CA 1
ATOM 771 C C . ARG A 1 96 ? -19.004 -0.372 10.306 1.00 88.50 96 ARG A C 1
ATOM 773 O O . ARG A 1 96 ? -18.415 -0.107 9.263 1.00 88.50 96 ARG A O 1
ATOM 780 N N . SER A 1 97 ? -18.893 0.359 11.414 1.00 87.00 97 SER A N 1
ATOM 781 C CA . SER A 1 97 ? -18.059 1.561 11.500 1.00 87.00 97 SER A CA 1
ATOM 782 C C . SER A 1 97 ? -16.581 1.251 11.266 1.00 87.00 97 SER A C 1
ATOM 784 O O . SER A 1 97 ? -15.955 1.930 10.461 1.00 87.00 97 SER A O 1
ATOM 786 N N . VAL A 1 98 ? -16.036 0.218 11.917 1.00 88.62 98 VAL A N 1
ATOM 787 C CA . VAL A 1 98 ? -14.632 -0.197 11.750 1.00 88.62 98 VAL A CA 1
ATOM 788 C C . VAL A 1 98 ? -14.338 -0.540 10.290 1.00 88.62 98 VAL A C 1
ATOM 790 O O . VAL A 1 98 ? -13.396 -0.006 9.706 1.00 88.62 98 VAL A O 1
ATOM 793 N N . ARG A 1 99 ? -15.181 -1.374 9.664 1.00 90.94 99 ARG A N 1
ATOM 794 C CA . ARG A 1 99 ? -15.017 -1.743 8.248 1.00 90.94 99 ARG A CA 1
ATOM 795 C C . ARG A 1 99 ? -15.127 -0.540 7.320 1.00 90.94 99 ARG A C 1
ATOM 797 O O . ARG A 1 99 ? -14.334 -0.423 6.393 1.00 90.94 99 ARG A O 1
ATOM 804 N N . LEU A 1 100 ? -16.084 0.355 7.566 1.00 90.88 100 LEU A N 1
ATOM 805 C CA . LEU A 1 100 ? -16.264 1.548 6.743 1.00 90.88 100 LEU A CA 1
ATOM 806 C C . LEU A 1 100 ? -15.038 2.465 6.817 1.00 90.88 100 LEU A C 1
ATOM 808 O O . LEU A 1 100 ? -14.555 2.903 5.778 1.00 90.88 100 LEU A O 1
ATOM 812 N N . THR A 1 101 ? -14.499 2.708 8.014 1.00 89.56 101 THR A N 1
ATOM 813 C CA . THR A 1 101 ? -13.271 3.498 8.192 1.00 89.56 101 THR A CA 1
ATOM 814 C C . THR A 1 101 ? -12.069 2.826 7.529 1.00 89.56 101 THR A C 1
ATOM 816 O O . THR A 1 101 ? -11.294 3.503 6.857 1.00 89.56 101 THR A O 1
ATOM 819 N N . TYR A 1 102 ? -11.940 1.502 7.655 1.00 92.69 102 TYR A N 1
ATOM 820 C CA . TYR A 1 102 ? -10.883 0.742 6.991 1.00 92.69 102 TYR A CA 1
ATOM 821 C C . TYR A 1 102 ? -10.946 0.882 5.463 1.00 92.69 102 TYR A C 1
ATOM 823 O O . TYR A 1 102 ? -9.967 1.305 4.855 1.00 92.69 102 TYR A O 1
ATOM 831 N N . TYR A 1 103 ? -12.095 0.604 4.838 1.00 94.19 103 TYR A N 1
ATOM 832 C CA . TYR A 1 103 ? -12.238 0.721 3.382 1.00 94.19 103 TYR A CA 1
ATOM 833 C C . TYR A 1 103 ? -12.117 2.163 2.890 1.00 94.19 103 TYR A C 1
ATOM 835 O O . TYR A 1 103 ? -11.562 2.394 1.820 1.00 94.19 103 TYR A O 1
ATOM 843 N N . PHE A 1 104 ? -12.583 3.139 3.674 1.00 93.69 104 PHE A N 1
ATOM 844 C CA . PHE A 1 104 ? -12.387 4.552 3.362 1.00 93.69 104 PHE A CA 1
ATOM 845 C C . PHE A 1 104 ? -10.896 4.902 3.299 1.00 93.69 104 PHE A C 1
ATOM 847 O O . PHE A 1 104 ? -10.448 5.500 2.325 1.00 93.69 104 PHE A O 1
ATOM 854 N N . ARG A 1 105 ? -10.113 4.465 4.294 1.00 94.12 105 ARG A N 1
ATOM 855 C CA . ARG A 1 105 ? -8.656 4.643 4.320 1.00 94.12 105 ARG A CA 1
ATOM 856 C C . ARG A 1 105 ? -7.981 3.971 3.121 1.00 94.12 105 ARG A C 1
ATOM 858 O O . ARG A 1 105 ? -7.173 4.612 2.460 1.00 94.12 105 ARG A O 1
ATOM 865 N N . VAL A 1 106 ? -8.341 2.721 2.813 1.00 95.94 106 VAL A N 1
ATOM 866 C CA . VAL A 1 106 ? -7.844 2.011 1.616 1.00 95.94 106 VAL A CA 1
ATOM 867 C C . VAL A 1 106 ? -8.144 2.818 0.349 1.00 95.94 106 VAL A C 1
ATOM 869 O O . VAL A 1 106 ? -7.264 2.990 -0.484 1.00 95.94 106 VAL A O 1
ATOM 872 N N . GLY A 1 107 ? -9.353 3.373 0.226 1.00 96.44 107 GLY A N 1
ATOM 873 C CA . GLY A 1 107 ? -9.723 4.240 -0.894 1.00 96.44 107 GLY A CA 1
ATOM 874 C C . GLY A 1 107 ? -8.846 5.490 -1.002 1.00 96.44 107 GLY A C 1
ATOM 875 O O . GLY A 1 107 ? -8.396 5.820 -2.095 1.00 96.44 107 GLY A O 1
ATOM 876 N N . ILE A 1 108 ? -8.542 6.154 0.119 1.00 96.19 108 ILE A N 1
ATOM 877 C CA . ILE A 1 108 ? -7.612 7.294 0.137 1.00 96.19 108 ILE A CA 1
ATOM 878 C C . ILE A 1 108 ? -6.206 6.869 -0.304 1.00 96.19 108 ILE A C 1
ATOM 880 O O . ILE A 1 108 ? -5.600 7.561 -1.117 1.00 96.19 108 ILE A O 1
ATOM 884 N N . HIS A 1 109 ? -5.700 5.731 0.180 1.00 97.00 109 HIS A N 1
ATOM 885 C CA . HIS A 1 109 ? -4.391 5.212 -0.227 1.00 97.00 109 HIS A CA 1
ATOM 886 C C . HIS A 1 109 ? -4.332 4.955 -1.740 1.00 97.00 109 HIS A C 1
ATOM 888 O O . HIS A 1 109 ? -3.407 5.424 -2.398 1.00 97.00 109 HIS A O 1
ATOM 894 N N . MET A 1 110 ? -5.359 4.316 -2.309 1.00 97.75 110 MET A N 1
ATOM 895 C CA . MET A 1 110 ? -5.438 4.075 -3.754 1.00 97.75 110 MET A CA 1
ATOM 896 C C . MET A 1 110 ? -5.485 5.371 -4.570 1.00 97.75 110 MET A C 1
ATOM 898 O O . MET A 1 110 ? -4.885 5.434 -5.637 1.00 97.75 110 MET A O 1
ATOM 902 N N . ILE A 1 111 ? -6.157 6.421 -4.082 1.00 96.94 111 ILE A N 1
ATOM 903 C CA . ILE A 1 111 ? -6.159 7.735 -4.747 1.00 96.94 111 ILE A CA 1
ATOM 904 C C . ILE A 1 111 ? -4.749 8.340 -4.756 1.00 96.94 111 ILE A C 1
ATOM 906 O O . ILE A 1 111 ? -4.324 8.874 -5.778 1.00 96.94 111 ILE A O 1
ATOM 910 N N . ILE A 1 112 ? -4.015 8.241 -3.644 1.00 96.44 112 ILE A N 1
ATOM 911 C CA . ILE A 1 112 ? -2.639 8.748 -3.533 1.00 96.44 112 ILE A CA 1
ATOM 912 C C . ILE A 1 112 ? -1.707 7.992 -4.491 1.00 96.44 112 ILE A C 1
ATOM 914 O O . ILE A 1 112 ? -0.927 8.619 -5.204 1.00 96.44 112 ILE A O 1
ATOM 918 N N . PHE A 1 113 ? -1.821 6.664 -4.557 1.00 96.62 113 PHE A N 1
ATOM 919 C CA . PHE A 1 113 ? -1.070 5.857 -5.520 1.00 96.62 113 PHE A CA 1
ATOM 920 C C . PHE A 1 113 ? -1.417 6.199 -6.968 1.00 96.62 113 PHE A C 1
ATOM 922 O O . PHE A 1 113 ? -0.519 6.403 -7.778 1.00 96.62 113 PHE A O 1
ATOM 929 N N . LEU A 1 114 ? -2.703 6.374 -7.284 1.00 95.31 114 LEU A N 1
ATOM 930 C CA . LEU A 1 114 ? -3.135 6.766 -8.623 1.00 95.31 114 LEU A CA 1
ATOM 931 C C . LEU A 1 114 ? -2.548 8.122 -9.045 1.00 95.31 114 LEU A C 1
ATOM 933 O O . LEU A 1 114 ? -2.157 8.279 -10.196 1.00 95.31 114 LEU A O 1
ATOM 937 N N . MET A 1 115 ? -2.433 9.086 -8.125 1.00 94.12 115 MET A N 1
ATOM 938 C CA . MET A 1 115 ? -1.745 10.355 -8.401 1.00 94.12 115 MET A CA 1
ATOM 939 C C . MET A 1 115 ? -0.266 10.142 -8.757 1.00 94.12 115 MET A C 1
ATOM 941 O O . MET A 1 115 ? 0.235 10.787 -9.676 1.00 94.12 115 MET A O 1
ATOM 945 N N . GLY A 1 116 ? 0.417 9.220 -8.074 1.00 92.69 116 GLY A N 1
ATOM 946 C CA . GLY A 1 116 ? 1.786 8.821 -8.410 1.00 92.69 116 GLY A CA 1
ATOM 947 C C . GLY A 1 116 ? 1.896 8.143 -9.775 1.00 92.69 116 GLY A C 1
ATOM 948 O O . GLY A 1 116 ? 2.744 8.512 -10.585 1.00 92.69 116 GLY A O 1
ATOM 949 N N . LEU A 1 117 ? 0.980 7.217 -10.075 1.00 92.38 117 LEU A N 1
ATOM 950 C CA . LEU A 1 117 ? 0.897 6.539 -11.370 1.00 92.38 117 LEU A CA 1
ATOM 951 C C . LEU A 1 117 ? 0.631 7.505 -12.527 1.00 92.38 117 LEU A C 1
ATOM 953 O O . LEU A 1 117 ? 1.224 7.345 -13.587 1.00 92.38 117 LEU A O 1
ATOM 957 N N . LEU A 1 118 ? -0.209 8.526 -12.336 1.00 91.31 118 LEU A N 1
ATOM 958 C CA . LEU A 1 118 ? -0.433 9.563 -13.350 1.00 91.31 118 LEU A CA 1
ATOM 959 C C . LEU A 1 118 ? 0.853 10.328 -13.682 1.00 91.31 118 LEU A C 1
ATOM 961 O O . LEU A 1 118 ? 1.084 10.658 -14.842 1.00 91.31 118 LEU A O 1
ATOM 965 N N . LEU A 1 119 ? 1.694 10.578 -12.677 1.00 88.44 119 LEU A N 1
ATOM 966 C CA . LEU A 1 119 ? 2.985 11.237 -12.857 1.00 88.44 119 LEU A CA 1
ATOM 967 C C . LEU A 1 119 ? 4.016 10.311 -13.520 1.00 88.44 119 LEU A C 1
ATOM 969 O O . LEU A 1 119 ? 4.800 10.755 -14.352 1.00 88.44 119 LEU A O 1
ATOM 973 N N . LEU A 1 120 ? 3.988 9.014 -13.208 1.00 88.69 120 LEU A N 1
ATOM 974 C CA . LEU A 1 120 ? 4.790 8.014 -13.917 1.00 88.69 120 LEU A CA 1
ATOM 975 C C . LEU A 1 120 ? 4.373 7.906 -15.391 1.00 88.69 120 LEU A C 1
ATOM 977 O O . LEU A 1 120 ? 5.227 7.830 -16.268 1.00 88.69 120 LEU A O 1
ATOM 981 N N . PHE A 1 121 ? 3.071 7.944 -15.675 1.00 86.69 121 PHE A N 1
ATOM 982 C CA . PHE A 1 121 ? 2.531 7.840 -17.031 1.00 86.69 121 PHE A CA 1
ATOM 983 C C . PHE A 1 121 ? 2.864 9.054 -17.907 1.00 86.69 121 PHE A C 1
ATOM 985 O O . PHE A 1 121 ? 2.991 8.918 -19.119 1.00 86.69 121 PHE A O 1
ATOM 992 N N . SER A 1 122 ? 3.011 10.245 -17.317 1.00 84.44 122 SER A N 1
ATOM 993 C CA . SER A 1 122 ? 3.355 11.454 -18.073 1.00 84.44 122 SER A CA 1
ATOM 994 C C . SER A 1 122 ? 4.833 11.544 -18.462 1.00 84.44 122 SER A C 1
ATOM 996 O O . SER A 1 122 ? 5.179 12.399 -19.276 1.00 84.44 122 SER A O 1
ATOM 998 N N . VAL A 1 123 ? 5.697 10.698 -17.890 1.00 82.56 123 VAL A N 1
ATOM 999 C CA . VAL A 1 123 ? 7.160 10.802 -18.031 1.00 82.56 123 VAL A CA 1
ATOM 1000 C C . VAL A 1 123 ? 7.817 9.497 -18.498 1.00 82.56 123 VAL A C 1
ATOM 1002 O O . VAL A 1 123 ? 8.831 9.547 -19.187 1.00 82.56 123 VAL A O 1
ATOM 1005 N N . GLY A 1 124 ? 7.270 8.337 -18.135 1.00 75.69 124 GLY A N 1
ATOM 1006 C CA . GLY A 1 124 ? 7.858 7.024 -18.406 1.00 75.69 124 GLY A CA 1
ATOM 1007 C C . GLY A 1 124 ? 7.246 6.294 -19.599 1.00 75.69 124 GLY A C 1
ATOM 1008 O O . GLY A 1 124 ? 6.138 6.593 -20.046 1.00 75.69 124 GLY A O 1
ATOM 1009 N N . PHE A 1 125 ? 7.951 5.272 -20.084 1.00 74.69 125 PHE A N 1
ATOM 1010 C CA . PHE A 1 125 ? 7.441 4.372 -21.111 1.00 74.69 125 PHE A CA 1
ATOM 1011 C C . PHE A 1 125 ? 6.548 3.308 -20.459 1.00 74.69 125 PHE A C 1
ATOM 1013 O O . PHE A 1 125 ? 7.012 2.332 -19.869 1.00 74.69 125 PHE A O 1
ATOM 1020 N N . PHE A 1 126 ? 5.234 3.539 -20.490 1.00 76.62 126 PHE A N 1
ATOM 1021 C CA . PHE A 1 126 ? 4.286 2.783 -19.675 1.00 76.62 126 PHE A CA 1
ATOM 1022 C C . PHE A 1 126 ? 3.511 1.739 -20.484 1.00 76.62 126 PHE A C 1
ATOM 1024 O O . PHE A 1 126 ? 2.718 2.065 -21.369 1.00 76.62 126 PHE A O 1
ATOM 1031 N N . HIS A 1 127 ? 3.683 0.465 -20.131 1.00 83.94 127 HIS A N 1
ATOM 1032 C CA . HIS A 1 127 ? 2.862 -0.626 -20.650 1.00 83.94 127 HIS A CA 1
ATOM 1033 C C . HIS A 1 127 ? 1.704 -0.952 -19.707 1.00 83.94 127 HIS A C 1
ATOM 1035 O O . HIS A 1 127 ? 1.787 -0.764 -18.493 1.00 83.94 127 HIS A O 1
ATOM 1041 N N . TRP A 1 128 ? 0.621 -1.496 -20.266 1.00 86.00 128 TRP A N 1
ATOM 1042 C CA . TRP A 1 128 ? -0.536 -1.920 -19.475 1.00 86.00 128 TRP A CA 1
ATOM 1043 C C . TRP A 1 128 ? -0.175 -3.030 -18.469 1.00 86.00 128 TRP A C 1
ATOM 1045 O O . TRP A 1 128 ? -0.755 -3.083 -17.391 1.00 86.00 128 TRP A O 1
ATOM 1055 N N . GLU A 1 129 ? 0.811 -3.876 -18.787 1.00 89.81 129 GLU A N 1
ATOM 1056 C CA . GLU A 1 129 ? 1.344 -4.900 -17.877 1.00 89.81 129 GLU A CA 1
ATOM 1057 C C . GLU A 1 129 ? 1.967 -4.244 -16.632 1.00 89.81 129 GLU A C 1
ATOM 1059 O O . GLU A 1 129 ? 1.588 -4.554 -15.505 1.00 89.81 129 GLU A O 1
ATOM 1064 N N . SER A 1 130 ? 2.831 -3.243 -16.824 1.00 90.38 130 SER A N 1
ATOM 1065 C CA . SER A 1 130 ? 3.421 -2.454 -15.735 1.00 90.38 130 SER A CA 1
ATOM 1066 C C . SER A 1 130 ? 2.355 -1.758 -14.884 1.00 90.38 130 SER A C 1
ATOM 1068 O O . SER A 1 130 ? 2.467 -1.721 -13.660 1.00 90.38 130 SER A O 1
ATOM 1070 N N . LEU A 1 131 ? 1.289 -1.250 -15.518 1.00 90.75 131 LEU A N 1
ATOM 1071 C CA . LEU A 1 131 ? 0.151 -0.647 -14.818 1.00 90.75 131 LEU A CA 1
ATOM 1072 C C . LEU A 1 131 ? -0.546 -1.644 -13.899 1.00 90.75 131 LEU A C 1
ATOM 1074 O O . LEU A 1 131 ? -0.782 -1.344 -12.732 1.00 90.75 131 LEU A O 1
ATOM 1078 N N . VAL A 1 132 ? -0.886 -2.821 -14.424 1.00 93.38 132 VAL A N 1
ATOM 1079 C CA . VAL A 1 132 ? -1.562 -3.860 -13.644 1.00 93.38 132 VAL A CA 1
ATOM 1080 C C . VAL A 1 132 ? -0.673 -4.311 -12.491 1.00 93.38 132 VAL A C 1
ATOM 1082 O O . VAL A 1 132 ? -1.160 -4.436 -11.372 1.00 93.38 132 VAL A O 1
ATOM 1085 N N . PHE A 1 133 ? 0.620 -4.516 -12.745 1.00 94.88 133 PHE A N 1
ATOM 1086 C CA . PHE A 1 133 ? 1.579 -4.908 -11.718 1.00 94.88 133 PHE A CA 1
ATOM 1087 C C . PHE A 1 133 ? 1.647 -3.890 -10.570 1.00 94.88 133 PHE A C 1
ATOM 1089 O O . PHE A 1 133 ? 1.447 -4.249 -9.410 1.00 94.88 133 PHE A O 1
ATOM 1096 N N . LEU A 1 134 ? 1.840 -2.607 -10.892 1.00 94.56 134 LEU A N 1
ATOM 1097 C CA . LEU A 1 134 ? 1.915 -1.547 -9.886 1.00 94.56 134 LEU A CA 1
ATOM 1098 C C . LEU A 1 134 ? 0.600 -1.390 -9.123 1.00 94.56 134 LEU A C 1
ATOM 1100 O O . LEU A 1 134 ? 0.621 -1.333 -7.901 1.00 94.56 134 LEU A O 1
ATOM 1104 N N . LEU A 1 135 ? -0.549 -1.429 -9.805 1.00 95.31 135 LEU A N 1
ATOM 1105 C CA . LEU A 1 135 ? -1.855 -1.353 -9.142 1.00 95.31 135 LEU A CA 1
ATOM 1106 C C . LEU A 1 135 ? -2.089 -2.502 -8.155 1.00 95.31 135 LEU A C 1
ATOM 1108 O O . LEU A 1 135 ? -2.729 -2.303 -7.120 1.00 95.31 135 LEU A O 1
ATOM 1112 N N . LEU A 1 136 ? -1.596 -3.705 -8.459 1.00 96.56 136 LEU A N 1
ATOM 1113 C CA . LEU A 1 136 ? -1.690 -4.840 -7.544 1.00 96.56 136 LEU A CA 1
ATOM 1114 C C . LEU A 1 136 ? -0.831 -4.620 -6.292 1.00 96.56 136 LEU A C 1
ATOM 1116 O O . LEU A 1 136 ? -1.311 -4.853 -5.178 1.00 96.56 136 LEU A O 1
ATOM 1120 N N . ASN A 1 137 ? 0.392 -4.118 -6.461 1.00 95.94 137 ASN A N 1
ATOM 1121 C CA . ASN A 1 137 ? 1.266 -3.752 -5.348 1.00 95.94 137 ASN A CA 1
ATOM 1122 C C . ASN A 1 137 ? 0.674 -2.611 -4.513 1.00 95.94 137 ASN A C 1
ATOM 1124 O O . ASN A 1 137 ? 0.581 -2.725 -3.290 1.00 95.94 137 ASN A O 1
ATOM 1128 N N . ASP A 1 138 ? 0.174 -1.561 -5.158 1.00 96.25 138 ASP A N 1
ATOM 1129 C CA . ASP A 1 138 ? -0.494 -0.426 -4.521 1.00 96.25 138 ASP A CA 1
ATOM 1130 C C . ASP A 1 138 ? -1.713 -0.877 -3.711 1.00 96.25 138 ASP A C 1
ATOM 1132 O O . ASP A 1 138 ? -1.930 -0.419 -2.584 1.00 96.25 138 ASP A O 1
ATOM 1136 N N . PHE A 1 139 ? -2.487 -1.831 -4.234 1.00 96.81 139 PHE A N 1
ATOM 1137 C CA . PHE A 1 139 ? -3.609 -2.428 -3.518 1.00 96.81 139 PHE A CA 1
ATOM 1138 C C . PHE A 1 139 ? -3.156 -3.213 -2.280 1.00 96.81 139 PHE A C 1
ATOM 1140 O O . PHE A 1 139 ? -3.731 -3.042 -1.196 1.00 96.81 139 PHE A O 1
ATOM 1147 N N . MET A 1 140 ? -2.108 -4.037 -2.395 1.00 96.19 140 MET A N 1
ATOM 1148 C CA . MET A 1 140 ? -1.551 -4.737 -1.235 1.00 96.19 140 MET A CA 1
ATOM 1149 C C . MET A 1 140 ? -1.082 -3.745 -0.174 1.00 96.19 140 MET A C 1
ATOM 1151 O O . MET A 1 140 ? -1.514 -3.848 0.972 1.00 96.19 140 MET A O 1
ATOM 1155 N N . LEU A 1 141 ? -0.292 -2.734 -0.543 1.00 94.75 141 LEU A N 1
ATOM 1156 C CA . LEU A 1 141 ? 0.193 -1.717 0.396 1.00 94.75 141 LEU A CA 1
ATOM 1157 C C . LEU A 1 141 ? -0.959 -0.939 1.043 1.00 94.75 141 LEU A C 1
ATOM 1159 O O . LEU A 1 141 ? -0.959 -0.707 2.252 1.00 94.75 141 LEU A O 1
ATOM 1163 N N . SER A 1 142 ? -1.984 -0.593 0.263 1.00 96.00 142 SER A N 1
ATOM 1164 C CA . SER A 1 142 ? -3.147 0.163 0.738 1.00 96.00 142 SER A CA 1
ATOM 1165 C C . SER A 1 142 ? -3.945 -0.574 1.811 1.00 96.00 142 SER A C 1
ATOM 1167 O O . SER A 1 142 ? -4.521 0.064 2.698 1.00 96.00 142 SER A O 1
ATOM 1169 N N . THR A 1 143 ? -3.983 -1.906 1.743 1.00 94.88 143 THR A N 1
ATOM 1170 C CA . THR A 1 143 ? -4.768 -2.762 2.645 1.00 94.88 143 THR A CA 1
ATOM 1171 C C . THR A 1 143 ? -4.037 -3.142 3.931 1.00 94.88 143 THR A C 1
ATOM 1173 O O . THR A 1 143 ? -4.699 -3.599 4.870 1.00 94.88 143 THR A O 1
ATOM 1176 N N . ILE A 1 144 ? -2.722 -2.904 4.016 1.00 92.31 144 ILE A N 1
ATOM 1177 C CA . ILE A 1 144 ? -1.896 -3.213 5.189 1.00 92.31 144 ILE A CA 1
ATOM 1178 C C . ILE A 1 144 ? -2.422 -2.525 6.451 1.00 92.31 144 ILE A C 1
ATOM 1180 O O . ILE A 1 144 ? -3.038 -1.453 6.445 1.00 92.31 144 ILE A O 1
ATOM 1184 N N . VAL A 1 145 ? -2.184 -3.188 7.575 1.00 90.06 145 VAL A N 1
ATOM 1185 C CA . VAL A 1 145 ? -2.577 -2.742 8.905 1.00 90.06 145 VAL A CA 1
ATOM 1186 C C .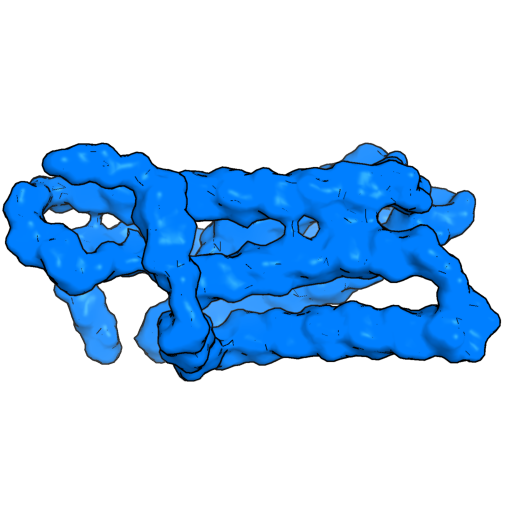 VAL A 1 145 ? -1.355 -2.809 9.817 1.00 90.06 145 VAL A C 1
ATOM 1188 O O . VAL A 1 145 ? -0.510 -3.684 9.614 1.00 90.06 145 VAL A O 1
ATOM 1191 N N . PRO A 1 146 ? -1.236 -1.902 10.797 1.00 86.06 146 PRO A N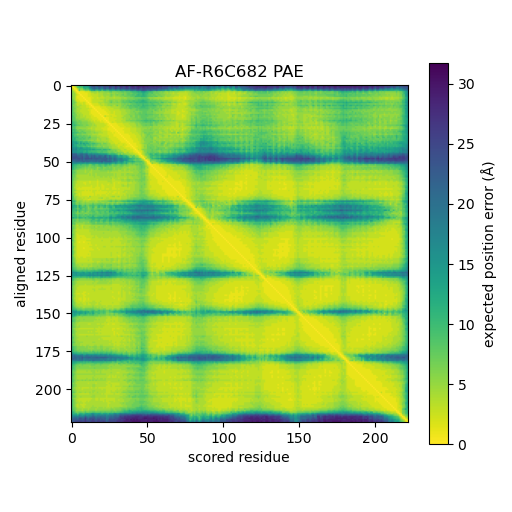 1
ATOM 1192 C CA . PRO A 1 146 ? -0.182 -1.986 11.802 1.00 86.06 146 PRO A CA 1
ATOM 1193 C C . PRO A 1 146 ? -0.278 -3.307 12.578 1.00 86.06 146 PRO A C 1
ATOM 1195 O O . PRO A 1 146 ? -1.365 -3.871 12.735 1.00 86.06 146 PRO A O 1
ATOM 1198 N N . ILE A 1 147 ? 0.866 -3.798 13.051 1.00 84.25 147 ILE A N 1
ATOM 1199 C CA . ILE A 1 147 ? 0.923 -5.010 13.871 1.00 84.25 147 ILE A CA 1
ATOM 1200 C C . ILE A 1 147 ? 0.713 -4.600 15.320 1.00 84.25 147 ILE A C 1
ATOM 1202 O O . ILE A 1 147 ? 1.488 -3.822 15.870 1.00 84.25 147 ILE A O 1
ATOM 1206 N N . TYR A 1 148 ? -0.313 -5.156 15.949 1.00 76.00 148 TYR A N 1
ATOM 1207 C CA . TYR A 1 148 ? -0.573 -4.949 17.367 1.00 76.00 148 TYR A CA 1
ATOM 1208 C C . TYR A 1 148 ? -0.098 -6.153 18.185 1.00 76.00 148 TYR A C 1
ATOM 1210 O O . TYR A 1 148 ? -0.379 -7.300 17.833 1.00 76.00 148 TYR A O 1
ATOM 1218 N N . GLY A 1 149 ? 0.576 -5.886 19.307 1.00 72.69 149 GLY A N 1
ATOM 1219 C CA . GLY A 1 149 ? 1.042 -6.917 20.239 1.00 72.69 149 GLY A CA 1
ATOM 1220 C C . GLY A 1 149 ? 2.171 -7.799 19.688 1.00 72.69 149 GLY A C 1
ATOM 1221 O O . GLY A 1 149 ? 2.841 -7.468 18.709 1.00 72.69 149 GLY A O 1
ATOM 1222 N N . ILE A 1 150 ? 2.396 -8.947 20.333 1.00 68.25 150 ILE A N 1
ATOM 1223 C CA . ILE A 1 150 ? 3.507 -9.863 20.026 1.00 68.25 150 ILE A CA 1
ATOM 1224 C C . ILE A 1 150 ? 3.055 -10.919 19.004 1.00 6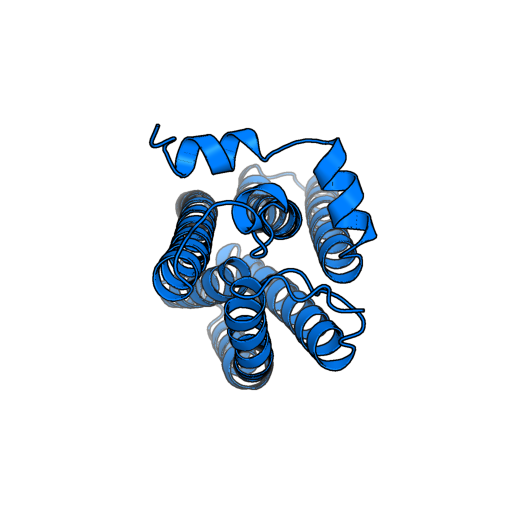8.25 150 ILE A C 1
ATOM 1226 O O . ILE A 1 150 ? 2.961 -12.108 19.301 1.00 68.25 150 ILE A O 1
ATOM 1230 N N . ASN A 1 151 ? 2.753 -10.502 17.772 1.00 77.69 151 ASN A N 1
ATOM 1231 C CA . ASN A 1 151 ? 2.445 -11.436 16.684 1.00 77.69 151 ASN A CA 1
ATOM 1232 C C . ASN A 1 151 ? 3.636 -11.594 15.730 1.00 77.69 151 ASN A C 1
ATOM 1234 O O . ASN A 1 151 ? 3.679 -11.005 14.649 1.00 77.69 151 ASN A O 1
ATOM 1238 N N . GLY A 1 152 ? 4.609 -12.418 16.136 1.00 81.94 152 GLY A N 1
ATOM 1239 C CA . GLY A 1 152 ? 5.853 -12.630 15.386 1.00 81.94 152 GLY A CA 1
ATOM 1240 C C . GLY A 1 152 ? 5.639 -13.153 13.961 1.00 81.94 152 GLY A C 1
ATOM 1241 O O . GLY A 1 152 ? 6.340 -12.732 13.044 1.00 81.94 152 GLY A O 1
ATOM 1242 N N . LYS A 1 153 ? 4.624 -14.002 13.740 1.00 87.94 153 LYS A N 1
ATOM 1243 C CA . LYS A 1 153 ? 4.290 -14.513 12.400 1.00 87.94 153 LYS A CA 1
ATOM 1244 C C . LYS A 1 153 ? 3.772 -13.402 11.487 1.00 87.94 153 LYS A C 1
ATOM 1246 O O . LYS A 1 153 ? 4.252 -13.280 10.364 1.00 87.94 153 LYS A O 1
ATOM 1251 N N . ALA A 1 154 ? 2.813 -12.602 11.959 1.00 87.06 154 ALA A N 1
ATOM 1252 C CA . ALA A 1 154 ? 2.256 -11.501 11.174 1.00 87.06 154 ALA A CA 1
ATOM 1253 C C . ALA A 1 154 ? 3.310 -10.418 10.902 1.00 87.06 154 ALA A C 1
ATOM 1255 O O . ALA A 1 154 ? 3.391 -9.920 9.784 1.00 87.06 154 ALA A O 1
ATOM 1256 N N . ALA A 1 155 ? 4.158 -10.114 11.891 1.00 86.31 155 ALA A N 1
ATOM 1257 C CA . ALA A 1 155 ? 5.281 -9.198 11.725 1.00 86.31 155 ALA A CA 1
ATOM 1258 C C . ALA A 1 155 ? 6.275 -9.695 10.666 1.00 86.31 155 ALA A C 1
ATOM 1260 O O . ALA A 1 155 ? 6.641 -8.935 9.775 1.00 86.31 155 ALA A O 1
ATOM 1261 N N . PHE A 1 156 ? 6.665 -10.973 10.717 1.00 88.31 156 PHE A N 1
ATOM 1262 C CA . PHE A 1 156 ? 7.542 -11.573 9.712 1.00 88.31 156 PHE A CA 1
ATOM 1263 C C . PHE A 1 156 ? 6.923 -11.517 8.310 1.00 88.31 156 PHE A C 1
ATOM 1265 O O . PHE A 1 156 ? 7.559 -11.027 7.381 1.00 88.31 156 PHE A O 1
ATOM 1272 N N . GLN A 1 157 ? 5.668 -11.956 8.161 1.00 91.38 157 GLN A N 1
ATOM 1273 C CA . GLN A 1 157 ? 4.959 -11.912 6.878 1.00 91.38 157 GLN A CA 1
ATOM 1274 C C . GLN A 1 157 ? 4.881 -10.492 6.318 1.00 91.38 157 GLN A C 1
ATOM 1276 O O . GLN A 1 157 ? 5.147 -10.297 5.136 1.00 91.38 157 GLN A O 1
ATOM 1281 N N . LEU A 1 158 ? 4.560 -9.508 7.163 1.00 90.88 158 LEU A N 1
ATOM 1282 C CA . LEU A 1 158 ? 4.487 -8.110 6.761 1.00 90.88 158 LEU A CA 1
ATOM 1283 C C . LEU A 1 158 ? 5.849 -7.578 6.301 1.00 90.88 158 LEU A C 1
ATOM 1285 O O . LEU A 1 158 ? 5.924 -6.955 5.251 1.00 90.88 158 LEU A O 1
ATOM 1289 N N . VAL A 1 159 ? 6.920 -7.828 7.058 1.00 89.12 159 VAL A N 1
ATOM 1290 C CA . VAL A 1 159 ? 8.273 -7.359 6.710 1.00 89.12 159 VAL A CA 1
ATOM 1291 C C . VAL A 1 159 ? 8.734 -7.947 5.380 1.00 89.12 159 VAL A C 1
ATOM 1293 O O . VAL A 1 159 ? 9.187 -7.205 4.512 1.00 89.12 159 VAL A O 1
ATOM 1296 N N . VAL A 1 160 ? 8.589 -9.262 5.198 1.00 91.19 160 VAL A N 1
ATOM 1297 C CA . VAL A 1 160 ? 9.003 -9.925 3.953 1.00 91.19 160 VAL A CA 1
ATOM 1298 C C . VAL A 1 160 ? 8.157 -9.438 2.776 1.00 91.19 160 VAL A C 1
ATOM 1300 O O . VAL A 1 160 ? 8.709 -9.171 1.713 1.00 91.19 160 VAL A O 1
ATOM 1303 N N . LEU A 1 161 ? 6.846 -9.252 2.969 1.00 93.56 161 LEU A N 1
ATOM 1304 C CA . LEU A 1 161 ? 5.961 -8.701 1.942 1.00 93.56 161 LEU A CA 1
ATOM 1305 C C . LEU A 1 161 ? 6.361 -7.273 1.550 1.00 93.56 161 LEU A C 1
ATOM 1307 O O . LEU A 1 161 ? 6.446 -6.970 0.366 1.00 93.56 161 LEU A O 1
ATOM 1311 N N . LEU A 1 162 ? 6.631 -6.401 2.528 1.00 91.38 162 LEU A N 1
ATOM 1312 C CA . LEU A 1 162 ? 7.051 -5.023 2.270 1.00 91.38 162 LEU A CA 1
ATOM 1313 C C . LEU A 1 162 ? 8.377 -4.972 1.509 1.00 91.38 162 LEU A C 1
ATOM 1315 O O . LEU A 1 162 ? 8.493 -4.205 0.559 1.00 91.38 162 LEU A O 1
ATOM 1319 N N . ILE A 1 163 ? 9.357 -5.798 1.889 1.00 89.25 163 ILE A N 1
ATOM 1320 C CA . ILE A 1 163 ? 10.632 -5.887 1.165 1.00 89.25 163 ILE A CA 1
ATOM 1321 C C . ILE A 1 163 ? 10.405 -6.368 -0.271 1.00 89.25 163 ILE A C 1
ATOM 1323 O O . ILE A 1 163 ? 10.944 -5.758 -1.191 1.00 89.25 163 ILE A O 1
ATOM 1327 N N . ALA A 1 164 ? 9.603 -7.419 -0.469 1.00 92.62 164 ALA A N 1
ATOM 1328 C CA . ALA A 1 164 ? 9.304 -7.943 -1.798 1.00 92.62 164 ALA A CA 1
ATOM 1329 C C . ALA A 1 164 ? 8.674 -6.863 -2.691 1.00 92.62 164 ALA A C 1
ATOM 1331 O O . ALA A 1 164 ? 9.243 -6.559 -3.736 1.00 92.62 164 ALA A O 1
ATOM 1332 N N . ILE A 1 165 ? 7.620 -6.191 -2.209 1.00 92.81 165 ILE A N 1
ATOM 1333 C CA . ILE A 1 165 ? 6.944 -5.117 -2.951 1.00 92.81 165 ILE A CA 1
ATOM 1334 C C . ILE A 1 165 ? 7.898 -3.955 -3.258 1.00 92.81 165 ILE A C 1
ATOM 1336 O O . ILE A 1 165 ? 7.863 -3.398 -4.352 1.00 92.81 165 ILE A O 1
ATOM 1340 N N . MET A 1 166 ? 8.770 -3.565 -2.319 1.00 88.12 166 MET A N 1
ATOM 1341 C CA . MET A 1 166 ? 9.750 -2.507 -2.592 1.00 88.12 166 MET A CA 1
ATOM 1342 C C . MET A 1 166 ? 10.723 -2.912 -3.701 1.00 88.12 166 MET A C 1
ATOM 1344 O O . MET A 1 166 ? 10.980 -2.116 -4.601 1.00 88.12 166 MET A O 1
ATOM 1348 N N . LEU A 1 167 ? 11.260 -4.134 -3.656 1.00 88.19 167 LEU A N 1
ATOM 1349 C CA . LEU A 1 167 ? 12.205 -4.624 -4.661 1.00 88.19 167 LEU A CA 1
ATOM 1350 C C . LEU A 1 167 ? 11.547 -4.796 -6.032 1.00 88.19 167 LEU A C 1
ATOM 1352 O O . LEU A 1 167 ? 12.153 -4.448 -7.046 1.00 88.19 167 LEU A O 1
ATOM 1356 N N . THR A 1 168 ? 10.314 -5.298 -6.085 1.00 92.56 168 THR A N 1
ATOM 1357 C CA . THR A 1 168 ? 9.594 -5.457 -7.350 1.00 92.56 168 THR A CA 1
ATOM 1358 C C . THR A 1 168 ? 9.163 -4.115 -7.929 1.00 92.56 168 THR A C 1
ATOM 1360 O O . THR A 1 168 ? 9.329 -3.920 -9.129 1.00 92.56 168 THR A O 1
ATOM 1363 N N . ASN A 1 169 ? 8.732 -3.147 -7.111 1.00 90.75 169 ASN A N 1
ATOM 1364 C CA . ASN A 1 169 ? 8.482 -1.775 -7.571 1.00 90.75 169 ASN A CA 1
ATOM 1365 C C . ASN A 1 169 ? 9.761 -1.117 -8.113 1.00 90.75 169 ASN A C 1
ATOM 1367 O O . ASN A 1 169 ? 9.728 -0.510 -9.179 1.00 90.75 169 ASN A O 1
ATOM 1371 N N . MET A 1 170 ? 10.904 -1.294 -7.442 1.00 86.06 170 MET A N 1
ATOM 1372 C CA . MET A 1 170 ? 12.205 -0.813 -7.931 1.00 86.06 170 MET A CA 1
ATOM 1373 C C . MET A 1 170 ? 12.572 -1.417 -9.289 1.00 86.06 170 MET A C 1
ATOM 1375 O O . MET A 1 170 ? 12.960 -0.702 -10.208 1.00 86.06 170 MET A O 1
ATOM 1379 N N . ALA A 1 171 ? 12.424 -2.731 -9.445 1.00 88.38 171 ALA A N 1
ATOM 1380 C CA . ALA A 1 171 ? 12.665 -3.384 -10.726 1.00 88.38 171 ALA A CA 1
ATOM 1381 C C . ALA A 1 171 ? 11.671 -2.910 -11.802 1.00 88.38 171 ALA A C 1
ATOM 1383 O O . ALA A 1 171 ? 12.054 -2.704 -12.951 1.00 88.38 171 ALA A O 1
ATOM 1384 N N . GLN A 1 172 ? 10.415 -2.664 -11.426 1.00 89.06 172 GLN A N 1
ATOM 1385 C CA . GLN A 1 172 ? 9.394 -2.117 -12.313 1.00 89.06 172 GLN A CA 1
ATOM 1386 C C . GLN A 1 172 ? 9.729 -0.687 -12.764 1.00 89.06 172 GLN A C 1
ATOM 1388 O O . GLN A 1 172 ? 9.451 -0.340 -13.911 1.00 89.06 172 GLN A O 1
ATOM 1393 N N . LEU A 1 173 ? 10.369 0.120 -11.909 1.00 86.00 173 LEU A N 1
ATOM 1394 C CA . LEU A 1 173 ? 10.862 1.454 -12.261 1.00 86.00 173 LEU A CA 1
ATOM 1395 C C . LEU A 1 173 ? 11.864 1.383 -13.411 1.00 86.00 173 LEU A C 1
ATOM 1397 O O . LEU A 1 173 ? 11.722 2.134 -14.367 1.00 86.00 173 LEU A O 1
ATOM 1401 N N . VAL A 1 174 ? 12.802 0.431 -13.355 1.00 81.75 174 VAL A N 1
ATOM 1402 C CA . VAL A 1 174 ? 13.787 0.194 -14.426 1.00 81.75 174 VAL A CA 1
ATOM 1403 C C . VAL A 1 174 ? 13.102 -0.210 -15.733 1.00 81.75 174 VAL A C 1
ATOM 1405 O O . VAL A 1 174 ? 13.505 0.234 -16.804 1.00 81.75 174 VAL A O 1
ATOM 1408 N N . VAL A 1 175 ? 12.037 -1.018 -15.661 1.00 85.44 175 VAL A N 1
ATOM 1409 C CA . VAL A 1 175 ? 11.248 -1.398 -16.846 1.00 85.44 175 VAL A CA 1
ATOM 1410 C C . VAL A 1 175 ? 10.556 -0.183 -17.474 1.00 85.44 175 VAL A C 1
ATOM 1412 O O . VAL A 1 175 ? 10.489 -0.096 -18.693 1.00 85.44 175 VAL A O 1
ATOM 1415 N N . ILE A 1 176 ? 10.048 0.745 -16.659 1.00 86.12 176 ILE A N 1
ATOM 1416 C CA . ILE A 1 176 ? 9.311 1.934 -17.123 1.00 86.12 176 ILE A CA 1
ATOM 1417 C C . ILE A 1 176 ? 10.254 3.060 -17.580 1.00 86.12 176 ILE A C 1
ATOM 1419 O O . ILE A 1 176 ? 9.888 3.856 -18.446 1.00 86.12 176 ILE A O 1
ATOM 1423 N N . SER A 1 177 ? 11.453 3.154 -17.002 1.00 80.31 177 SER A N 1
ATOM 1424 C CA . SER A 1 177 ? 12.478 4.125 -17.402 1.00 80.31 177 SER A CA 1
ATOM 1425 C C . SER A 1 177 ? 13.308 3.663 -18.603 1.00 80.31 177 SER A C 1
ATOM 1427 O O . SER A 1 177 ? 14.024 4.465 -19.196 1.00 80.31 177 SER A O 1
ATOM 1429 N N . GLY A 1 178 ? 13.275 2.368 -18.930 1.00 72.69 178 GLY A N 1
ATOM 1430 C CA . GLY A 1 178 ? 14.056 1.779 -20.013 1.00 72.69 178 GLY A CA 1
ATOM 1431 C C . GLY A 1 178 ? 13.582 2.211 -21.410 1.00 72.69 178 GLY A C 1
ATOM 1432 O O . GLY A 1 178 ? 12.401 2.498 -21.606 1.00 72.69 178 GLY A O 1
ATOM 1433 N N . PRO A 1 179 ? 14.486 2.226 -22.409 1.00 64.44 179 PRO A N 1
ATOM 1434 C CA . PRO A 1 179 ? 14.149 2.594 -23.785 1.00 64.44 179 PRO A CA 1
ATOM 1435 C C . PRO A 1 179 ? 13.387 1.492 -24.542 1.00 64.44 179 PRO A C 1
ATOM 1437 O O . PRO A 1 179 ? 12.799 1.768 -25.586 1.00 64.44 179 PRO A O 1
ATOM 1440 N N . GLU A 1 180 ? 13.400 0.251 -24.043 1.00 64.31 180 GLU A N 1
ATOM 1441 C CA . GLU A 1 180 ? 12.769 -0.906 -24.680 1.00 64.31 180 GLU A CA 1
ATOM 1442 C C . GLU A 1 180 ? 11.925 -1.730 -23.691 1.00 64.31 180 GLU A C 1
ATOM 1444 O O . GLU A 1 180 ? 12.261 -1.830 -22.508 1.00 64.31 180 GLU A O 1
ATOM 1449 N N . PRO A 1 181 ? 10.848 -2.387 -24.165 1.00 66.75 181 PRO A N 1
ATOM 1450 C CA . PRO A 1 181 ? 10.037 -3.280 -23.344 1.00 66.75 181 PRO A CA 1
ATOM 1451 C C . PRO A 1 181 ? 10.838 -4.497 -22.857 1.00 66.75 181 PRO A C 1
ATOM 1453 O O . PRO A 1 181 ? 11.070 -5.460 -23.592 1.00 66.75 181 PRO A O 1
ATOM 1456 N N . HIS A 1 182 ? 11.185 -4.522 -21.571 1.00 77.81 182 HIS A N 1
ATOM 1457 C CA . HIS A 1 182 ? 11.868 -5.652 -20.934 1.00 77.81 182 HIS A CA 1
ATOM 1458 C C . HIS A 1 182 ? 10.901 -6.796 -20.571 1.00 77.81 182 HIS A C 1
ATOM 1460 O O . HIS A 1 182 ? 10.680 -7.113 -19.401 1.00 77.81 182 HIS A O 1
ATOM 1466 N N . ARG A 1 183 ? 10.333 -7.463 -21.585 1.00 83.69 183 ARG A N 1
ATOM 1467 C CA . ARG A 1 183 ? 9.292 -8.499 -21.410 1.00 83.69 183 ARG A CA 1
ATOM 1468 C C . ARG A 1 183 ? 9.714 -9.657 -20.497 1.00 83.69 183 ARG A C 1
ATOM 1470 O O . ARG A 1 183 ? 8.916 -10.127 -19.693 1.00 83.69 183 ARG A O 1
ATOM 1477 N N . THR A 1 184 ? 10.970 -10.094 -20.575 1.00 86.75 184 THR A N 1
ATOM 1478 C CA . THR A 1 184 ? 11.510 -11.142 -19.691 1.00 86.75 184 THR A CA 1
ATOM 1479 C C . THR A 1 184 ? 11.508 -10.705 -18.228 1.00 86.75 184 THR A C 1
ATOM 1481 O O . THR A 1 184 ? 11.117 -11.481 -17.360 1.00 86.75 184 THR A O 1
ATOM 1484 N N . VAL A 1 185 ? 11.894 -9.454 -17.954 1.00 88.00 185 VAL A N 1
ATOM 1485 C CA . VAL A 1 185 ? 11.877 -8.892 -16.596 1.00 88.00 185 VAL A CA 1
ATOM 1486 C C . VAL A 1 185 ? 10.440 -8.814 -16.094 1.00 88.00 185 VAL A C 1
ATOM 1488 O O . VAL A 1 185 ? 10.168 -9.279 -14.993 1.00 88.00 185 VAL A O 1
ATOM 1491 N N . GLN A 1 186 ? 9.500 -8.351 -16.923 1.00 90.44 186 GLN A N 1
ATOM 1492 C CA . GLN A 1 186 ? 8.082 -8.298 -16.559 1.00 90.44 186 GLN A CA 1
ATOM 1493 C C . GLN A 1 186 ? 7.520 -9.681 -16.183 1.00 90.44 186 GLN A C 1
ATOM 1495 O O . GLN A 1 186 ? 6.822 -9.814 -15.179 1.00 90.44 186 GLN A O 1
ATOM 1500 N N . ILE A 1 187 ? 7.861 -10.733 -16.939 1.00 92.12 187 ILE A N 1
ATOM 1501 C CA . ILE A 1 187 ? 7.454 -12.116 -16.632 1.00 92.12 187 ILE A CA 1
ATOM 1502 C C . ILE A 1 187 ? 8.026 -12.574 -15.286 1.00 92.12 187 ILE A C 1
ATOM 1504 O O . ILE A 1 187 ? 7.306 -13.170 -14.485 1.00 92.12 187 ILE A O 1
ATOM 1508 N N . ILE A 1 188 ? 9.303 -12.284 -15.019 1.00 93.81 188 ILE A N 1
ATOM 1509 C CA . ILE A 1 188 ? 9.945 -12.613 -13.740 1.00 93.81 188 ILE A CA 1
ATOM 1510 C C . ILE A 1 188 ? 9.256 -11.874 -12.587 1.00 93.81 188 ILE A C 1
ATOM 1512 O O . ILE A 1 188 ? 8.990 -12.488 -11.556 1.00 93.81 188 ILE A O 1
ATOM 1516 N N . LEU A 1 189 ? 8.911 -10.595 -12.762 1.00 94.81 189 LEU A N 1
ATOM 1517 C CA . LEU A 1 189 ? 8.196 -9.817 -11.748 1.00 94.81 189 LEU A CA 1
ATOM 1518 C C . LEU A 1 189 ? 6.829 -10.421 -11.438 1.00 94.81 189 LEU A C 1
ATOM 1520 O O . LEU A 1 189 ? 6.517 -10.645 -10.271 1.00 94.81 189 LEU A O 1
ATOM 1524 N N . TYR A 1 190 ? 6.047 -10.788 -12.454 1.00 95.56 190 TYR A N 1
ATOM 1525 C CA . TYR A 1 190 ? 4.785 -11.494 -12.229 1.00 95.56 190 TYR A CA 1
ATOM 1526 C C . TYR A 1 190 ? 4.980 -12.856 -11.555 1.00 95.56 190 TYR A C 1
ATOM 1528 O O . TYR A 1 190 ? 4.193 -13.222 -10.684 1.00 95.56 190 TYR A O 1
ATOM 1536 N N . ALA A 1 191 ? 6.029 -13.605 -11.902 1.00 96.25 191 ALA A N 1
ATOM 1537 C CA . ALA A 1 191 ? 6.339 -14.858 -11.221 1.00 96.25 191 ALA A CA 1
ATOM 1538 C C . ALA A 1 191 ? 6.642 -14.626 -9.730 1.00 96.25 191 ALA A C 1
ATOM 1540 O O . ALA A 1 191 ? 6.096 -15.333 -8.884 1.00 96.25 191 ALA A O 1
ATOM 1541 N N . ILE A 1 192 ? 7.439 -13.605 -9.394 1.00 95.88 192 ILE A N 1
ATOM 1542 C CA . ILE A 1 192 ? 7.704 -13.196 -8.005 1.00 95.88 192 ILE A CA 1
ATOM 1543 C C . ILE A 1 192 ? 6.399 -12.814 -7.304 1.00 95.88 192 ILE A C 1
ATOM 1545 O O . ILE A 1 192 ? 6.134 -13.293 -6.201 1.00 95.88 192 ILE A O 1
ATOM 1549 N N . PHE A 1 193 ? 5.551 -12.023 -7.957 1.00 96.69 193 PHE A N 1
ATOM 1550 C CA . PHE A 1 193 ? 4.261 -11.619 -7.413 1.00 96.69 193 PHE A CA 1
ATOM 1551 C C . PHE A 1 193 ? 3.393 -12.830 -7.051 1.00 96.69 193 PHE A C 1
ATOM 1553 O O . PHE A 1 193 ? 2.928 -12.956 -5.920 1.00 96.69 193 PHE A O 1
ATOM 1560 N N . PHE A 1 194 ? 3.201 -13.768 -7.982 1.00 97.00 194 PHE A N 1
ATOM 1561 C CA . PHE A 1 194 ? 2.327 -14.923 -7.758 1.00 97.00 194 PHE A CA 1
ATOM 1562 C C . PHE A 1 194 ? 2.914 -15.964 -6.799 1.00 97.00 194 PHE A C 1
ATOM 1564 O O . PHE A 1 194 ? 2.153 -16.620 -6.088 1.00 97.00 194 PHE A O 1
ATOM 1571 N N . LEU A 1 195 ? 4.238 -16.134 -6.770 1.00 96.81 195 LEU A N 1
ATOM 1572 C CA . LEU A 1 195 ? 4.899 -17.161 -5.956 1.00 96.81 195 LEU A CA 1
ATOM 1573 C C . LEU A 1 195 ? 5.293 -16.672 -4.558 1.00 96.81 195 LEU A C 1
ATOM 1575 O O . LEU A 1 195 ? 5.405 -17.489 -3.646 1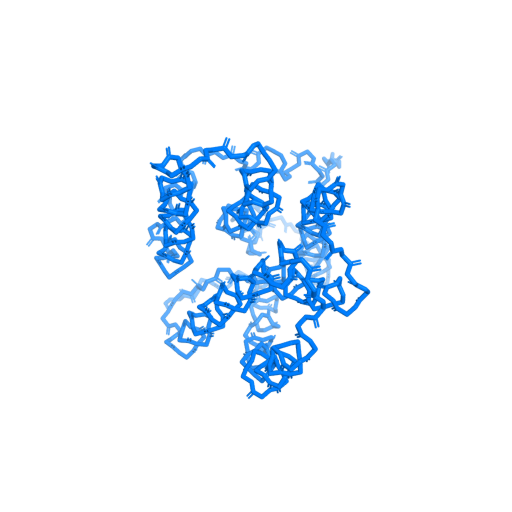.00 96.81 195 LEU A O 1
ATOM 1579 N N . ILE A 1 196 ? 5.505 -15.366 -4.378 1.00 95.50 196 ILE A N 1
ATOM 1580 C CA . ILE A 1 196 ? 6.034 -14.786 -3.138 1.00 95.50 196 ILE A CA 1
ATOM 1581 C C . ILE A 1 196 ? 5.045 -13.782 -2.543 1.00 95.50 196 ILE A C 1
ATOM 1583 O O . ILE A 1 196 ? 4.529 -14.011 -1.447 1.00 95.50 196 ILE A O 1
ATOM 1587 N N . GLU A 1 197 ? 4.745 -12.691 -3.248 1.00 96.31 197 GLU A N 1
ATOM 1588 C CA . GLU A 1 197 ? 3.972 -11.573 -2.685 1.00 96.31 197 GLU A CA 1
ATOM 1589 C C . GLU A 1 197 ? 2.523 -11.966 -2.392 1.00 96.31 197 GLU A C 1
ATOM 1591 O O . GLU A 1 197 ? 2.036 -11.771 -1.278 1.00 96.31 197 GLU A O 1
ATOM 1596 N N . LEU A 1 198 ? 1.845 -12.599 -3.349 1.00 96.31 198 LEU A N 1
ATOM 1597 C CA . LEU A 1 198 ? 0.451 -12.996 -3.206 1.00 96.31 198 LEU A CA 1
ATOM 1598 C C . LEU A 1 198 ? 0.253 -14.033 -2.082 1.00 96.31 198 LEU A C 1
ATOM 1600 O O . LEU A 1 198 ? -0.629 -13.816 -1.249 1.00 96.31 198 LEU A O 1
ATOM 1604 N N . PRO A 1 199 ? 1.046 -15.117 -1.958 1.00 96.25 199 PRO A N 1
ATOM 1605 C CA . PRO A 1 199 ? 0.934 -16.036 -0.824 1.00 96.25 199 PRO A CA 1
ATOM 1606 C C . PRO A 1 199 ? 1.204 -15.372 0.532 1.00 96.25 199 PRO A C 1
ATOM 1608 O O . PRO A 1 199 ? 0.468 -15.621 1.495 1.00 96.25 199 PRO A O 1
ATOM 1611 N N . LEU A 1 200 ? 2.217 -14.499 0.618 1.00 95.50 200 LEU A N 1
ATOM 1612 C CA . LEU A 1 200 ? 2.501 -13.727 1.832 1.00 95.50 200 LEU A CA 1
ATOM 1613 C C . LEU A 1 200 ? 1.324 -12.818 2.193 1.00 95.50 200 LEU A C 1
ATOM 1615 O O . LEU A 1 200 ? 0.888 -12.804 3.347 1.00 95.50 200 LEU A O 1
ATOM 1619 N N . PHE A 1 201 ? 0.763 -12.125 1.203 1.00 96.06 201 PHE A N 1
ATOM 1620 C CA . PHE A 1 201 ? -0.392 -11.259 1.372 1.00 96.06 201 PHE A CA 1
ATOM 1621 C C . PHE A 1 201 ? -1.651 -12.035 1.759 1.00 96.06 201 PHE A C 1
ATOM 1623 O O . PHE A 1 201 ? -2.367 -11.613 2.661 1.00 96.06 201 PHE A O 1
ATOM 1630 N N . ILE A 1 202 ? -1.911 -13.204 1.166 1.00 94.94 202 ILE A N 1
ATOM 1631 C CA . ILE A 1 202 ? -3.029 -14.074 1.561 1.00 94.94 202 ILE A CA 1
ATOM 1632 C C . ILE A 1 202 ? -2.876 -14.484 3.027 1.00 94.94 202 ILE A C 1
ATOM 1634 O O . ILE A 1 202 ? -3.835 -14.369 3.795 1.00 94.94 202 ILE A O 1
ATOM 1638 N N . GLY A 1 203 ? -1.676 -14.901 3.439 1.00 92.81 203 GLY A N 1
ATOM 1639 C CA . GLY A 1 203 ? -1.375 -15.210 4.836 1.00 92.81 203 GLY A CA 1
ATOM 1640 C C . GLY A 1 203 ? -1.623 -14.015 5.760 1.00 92.81 203 GLY A C 1
ATOM 1641 O O . GLY A 1 203 ? -2.316 -14.145 6.770 1.00 92.81 203 GLY A O 1
ATOM 1642 N N . PHE A 1 204 ? -1.138 -12.836 5.374 1.00 93.06 204 PHE A N 1
ATOM 1643 C CA . PHE A 1 204 ? -1.323 -11.600 6.129 1.00 93.06 204 PHE A CA 1
ATOM 1644 C C . PHE A 1 204 ? -2.786 -11.124 6.154 1.00 93.06 204 PHE A C 1
ATOM 1646 O O . PHE A 1 204 ? -3.268 -10.621 7.167 1.00 93.06 204 PHE A O 1
ATOM 1653 N N . SER A 1 205 ? -3.560 -11.365 5.096 1.00 93.06 205 SER A N 1
ATOM 1654 C CA . SER A 1 205 ? -4.979 -11.001 5.019 1.00 93.06 205 SER A CA 1
ATOM 1655 C C . SER A 1 205 ? -5.823 -11.707 6.083 1.00 93.06 205 SER A C 1
ATOM 1657 O O . SER A 1 205 ? -6.826 -11.166 6.553 1.00 93.06 205 SER A O 1
ATOM 1659 N N . GLN A 1 206 ? -5.402 -12.899 6.521 1.00 92.06 206 GLN A N 1
ATOM 1660 C CA . GLN A 1 206 ? -6.030 -13.594 7.643 1.00 92.06 206 GLN A CA 1
ATOM 1661 C C . GLN A 1 206 ? -5.809 -12.836 8.955 1.00 92.06 206 GLN A C 1
ATOM 1663 O O . GLN A 1 206 ? -6.730 -12.751 9.766 1.00 92.06 206 GLN A O 1
ATOM 1668 N N . TYR A 1 207 ? -4.621 -12.255 9.153 1.00 91.38 207 TYR A N 1
ATOM 1669 C CA . TYR A 1 207 ? -4.344 -11.369 10.282 1.00 91.38 207 TYR A CA 1
ATOM 1670 C C . TYR A 1 207 ? -5.194 -10.094 10.207 1.00 91.38 207 TYR A C 1
ATOM 1672 O O . TYR A 1 207 ? -5.870 -9.770 11.179 1.00 91.38 207 TYR A O 1
ATOM 1680 N N . ILE A 1 208 ? -5.278 -9.449 9.037 1.00 91.75 208 ILE A N 1
ATOM 1681 C CA . ILE A 1 208 ? -6.134 -8.267 8.821 1.00 91.75 208 ILE A CA 1
ATOM 1682 C C . ILE A 1 208 ? -7.589 -8.559 9.213 1.00 91.75 208 ILE A C 1
ATOM 1684 O O . ILE A 1 208 ? -8.208 -7.785 9.941 1.00 91.75 208 ILE A O 1
ATOM 1688 N N . LYS A 1 209 ? -8.143 -9.696 8.768 1.00 91.38 209 LYS A N 1
ATOM 1689 C CA . LYS A 1 209 ? -9.510 -10.113 9.121 1.00 91.38 209 LYS A CA 1
ATOM 1690 C C . LYS A 1 209 ? -9.678 -10.290 10.631 1.00 91.38 209 LYS A C 1
ATOM 1692 O O . LYS A 1 209 ? -10.676 -9.828 11.179 1.00 91.38 209 LYS A O 1
ATOM 1697 N N . LYS A 1 210 ? -8.706 -10.922 11.300 1.00 89.75 210 LYS A N 1
ATOM 1698 C CA . LYS A 1 210 ? -8.719 -11.095 12.759 1.00 89.75 210 LYS A CA 1
ATOM 1699 C C . LYS A 1 210 ? -8.672 -9.755 13.488 1.00 89.75 210 LYS A C 1
ATOM 1701 O O . LYS A 1 210 ? -9.489 -9.552 14.374 1.00 89.75 210 LYS A O 1
ATOM 1706 N N . GLU A 1 211 ? -7.810 -8.826 13.081 1.00 88.38 211 GLU A N 1
ATOM 1707 C CA . GLU A 1 211 ? -7.735 -7.494 13.698 1.00 88.38 211 GLU A CA 1
ATOM 1708 C C . GLU A 1 211 ? -8.992 -6.656 13.446 1.00 88.38 211 GLU A C 1
ATOM 1710 O O . GLU A 1 211 ? -9.436 -5.941 14.338 1.00 88.38 211 GLU A O 1
ATOM 1715 N N . LEU A 1 212 ? -9.621 -6.763 12.271 1.00 88.56 212 LEU A N 1
ATOM 1716 C CA . LEU A 1 212 ? -10.912 -6.116 12.007 1.00 88.56 212 LEU A CA 1
ATOM 1717 C C . LEU A 1 212 ? -12.022 -6.659 12.919 1.00 88.56 212 LEU A C 1
ATOM 1719 O O . LEU A 1 212 ? -12.872 -5.892 13.374 1.00 88.56 212 LEU A O 1
ATOM 1723 N N . CYS A 1 213 ? -12.021 -7.967 13.190 1.00 87.00 213 CYS A N 1
ATOM 1724 C CA . CYS A 1 213 ? -12.934 -8.590 14.147 1.00 87.00 213 CYS A CA 1
ATOM 1725 C C . CYS A 1 213 ? -12.617 -8.172 15.586 1.00 87.00 213 CYS A C 1
ATOM 1727 O O . CYS A 1 213 ? -13.533 -7.784 16.309 1.00 87.00 213 CYS A O 1
ATOM 1729 N N . ALA A 1 214 ? -11.341 -8.198 15.978 1.00 84.44 214 ALA A N 1
ATOM 1730 C CA . ALA A 1 214 ? -10.888 -7.803 17.305 1.00 84.44 214 ALA A CA 1
ATOM 1731 C C . ALA A 1 214 ? 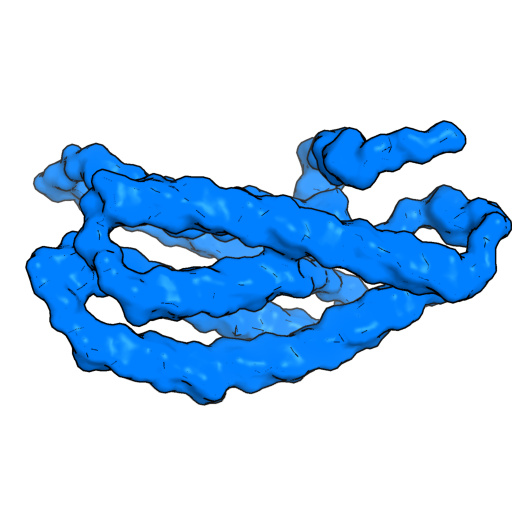-11.212 -6.335 17.575 1.00 84.44 214 ALA A C 1
ATOM 1733 O O . ALA A 1 214 ? -11.790 -6.031 18.600 1.00 84.44 214 ALA A O 1
ATOM 1734 N N . ALA A 1 215 ? -10.990 -5.428 16.620 1.00 83.62 215 ALA A N 1
ATOM 1735 C CA . ALA A 1 215 ? -11.282 -4.002 16.760 1.00 83.62 215 ALA A CA 1
ATOM 1736 C C . ALA A 1 215 ? -12.763 -3.673 17.042 1.00 83.62 215 ALA A C 1
ATOM 1738 O O . ALA A 1 215 ? -13.063 -2.546 17.445 1.00 83.62 215 ALA A O 1
ATOM 1739 N N . ARG A 1 216 ? -13.697 -4.616 16.851 1.00 78.31 216 ARG A N 1
ATOM 1740 C CA . ARG A 1 216 ? -15.098 -4.482 17.288 1.00 78.31 216 ARG A CA 1
ATOM 1741 C C . ARG A 1 216 ? -15.227 -4.584 18.809 1.00 78.31 216 ARG A C 1
ATOM 1743 O O . ARG A 1 216 ? -16.004 -3.852 19.420 1.00 78.31 216 ARG A O 1
ATOM 1750 N N . ASN A 1 217 ? -14.483 -5.473 19.433 1.00 70.75 217 ASN A N 1
ATOM 1751 C CA . ASN A 1 217 ? -14.534 -5.681 20.867 1.00 70.75 217 ASN A CA 1
ATOM 1752 C C . ASN A 1 217 ? -13.393 -4.844 21.456 1.00 70.75 217 ASN A C 1
ATOM 1754 O O . ASN A 1 217 ? -12.325 -4.762 20.865 1.00 70.75 217 ASN A O 1
ATOM 1758 N N . PHE A 1 218 ? -13.581 -4.126 22.561 1.00 60.28 218 PHE A N 1
ATOM 1759 C CA . PHE A 1 218 ? -12.429 -3.468 23.190 1.00 60.28 218 PHE A CA 1
ATOM 1760 C C . PHE A 1 218 ? -11.594 -4.540 23.902 1.00 60.28 218 PHE A C 1
ATOM 1762 O O . PHE A 1 218 ? -11.594 -4.631 25.122 1.00 60.28 218 PHE A O 1
ATOM 1769 N N . GLU A 1 219 ? -10.969 -5.425 23.133 1.00 54.38 219 GLU A N 1
ATOM 1770 C CA . GLU A 1 219 ? -9.994 -6.375 23.636 1.00 54.38 219 GLU A CA 1
ATOM 1771 C C . GLU A 1 219 ? -8.680 -5.600 23.738 1.00 54.38 219 GLU A C 1
ATOM 1773 O O . GLU A 1 219 ? -8.002 -5.330 22.740 1.00 54.38 219 GLU A O 1
ATOM 1778 N N . GLU A 1 220 ? -8.350 -5.159 24.955 1.00 44.44 220 GLU A N 1
ATOM 1779 C CA . GLU A 1 220 ? -6.967 -4.832 25.284 1.00 44.44 220 GLU A CA 1
ATOM 1780 C C . GLU A 1 220 ? -6.183 -6.132 25.110 1.00 44.44 220 GLU A C 1
ATOM 1782 O O . GLU A 1 220 ? -6.228 -7.024 25.951 1.00 44.44 220 GLU A O 1
ATOM 1787 N N . VAL A 1 221 ? -5.552 -6.288 23.946 1.00 41.84 221 VAL A N 1
ATOM 1788 C CA . VAL A 1 221 ? -4.592 -7.367 23.730 1.00 41.84 221 VAL A CA 1
ATOM 1789 C C . VAL A 1 221 ? -3.445 -7.099 24.701 1.00 41.84 221 VAL A C 1
ATOM 1791 O O . VAL A 1 221 ? -2.663 -6.175 24.469 1.00 41.84 221 VAL A O 1
ATOM 1794 N N . MET A 1 222 ? -3.453 -7.840 25.813 1.00 32.91 222 MET A N 1
ATOM 1795 C CA . MET A 1 222 ? -2.365 -7.925 26.789 1.00 32.91 222 MET A CA 1
ATOM 1796 C C . MET A 1 222 ? -1.087 -8.434 26.127 1.00 32.91 222 MET A C 1
ATOM 1798 O O . MET A 1 222 ? -1.188 -9.355 25.281 1.00 32.91 222 MET A O 1
#

Secondary structure (DSSP, 8-state):
----HHHHHHHH--HHHHHHHHHH-HHHHHHHHHHHHHHHHHHHHHHHH---HHHHHHHHHHHHHHHHHHHHHHHS-SSPPHHHHTS---HHHHHHHHHHHHHHHHHHHHHHHHHHHHHHHTTS---HHHHHHHHHHHHHHHH--PPPSS-HHHHHHHHHHHHHHHHHHHHHHHHHHSSS--HHHHHHHHHHIIIIIHHHHHHHHHHHHHHHHHTTTT----

Mean predicted aligned error: 6.54 Å

Sequence (222 aa):
MKRSMFREYMADWSWKKIKEGAKENKAVWNCMYAAFVMMFSMSASIAGENFQLTDALLSIGMFLPICIVMVSVMEHPIRLRKMRYLCPQTEGERARSVRLTYYFRVGIHMIIFLMGLLLLFSVGFFHWESLVFLLLNDFMLSTIVPIYGINGKAAFQLVVLLIAIMLTNMAQLVVISGPEPHRTVQIILYAIFFLIELPLFIGFSQYIKKELCAARNFEEVM

Foldseek 3Di:
DDDDLVVVLVVLDDPVQLVVLCVQQVLLVVLLVVLVVVLVVQQVVCVVPPDDPLLNLLSCLQRVLLNVLSSSLSSQALADDPVVQVDPDDLVVLLVVSVVSLVVQLVVSLVSNVSSVVSLVVRWQDDVLLVVLSSVLSSLSSNDHGDPDPPVLLSVLVNQLSVLSSVLSVLSSCCGRDPDRPVVSSVVSVVCCVVPNVVSSVVNVVVSVVVSSVSSPPPPPD

pLDDT: mean 83.76, std 11.56, range [32.91, 97.75]

Solvent-accessible surface area (backbone atoms only — not comparable to full-atom values): 12236 Å² total; per-r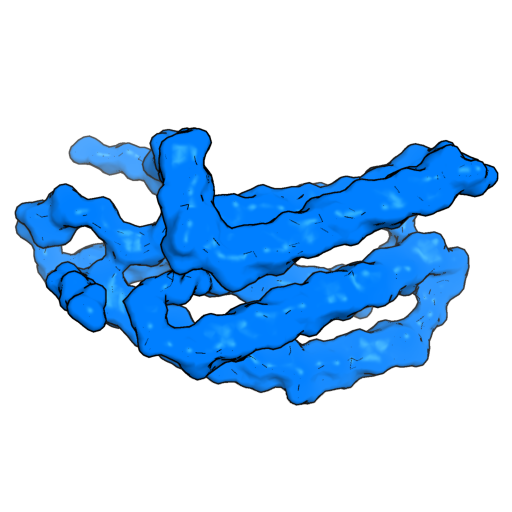esidue (Å²): 133,88,73,53,70,66,59,53,57,62,68,53,71,44,76,68,47,49,56,50,27,38,67,68,28,46,65,61,42,51,53,44,50,49,53,51,51,50,56,49,51,53,53,54,57,39,58,75,79,64,70,50,71,58,60,54,43,43,50,45,20,58,49,51,32,52,47,54,43,54,52,46,33,45,55,58,56,73,54,66,58,76,72,62,73,75,47,98,63,55,69,67,59,43,41,50,49,43,52,50,54,47,52,50,51,28,51,53,33,46,53,44,39,49,56,14,49,54,46,29,57,76,68,36,57,75,49,72,68,59,50,53,53,50,52,53,48,47,50,53,63,34,68,55,71,66,70,74,7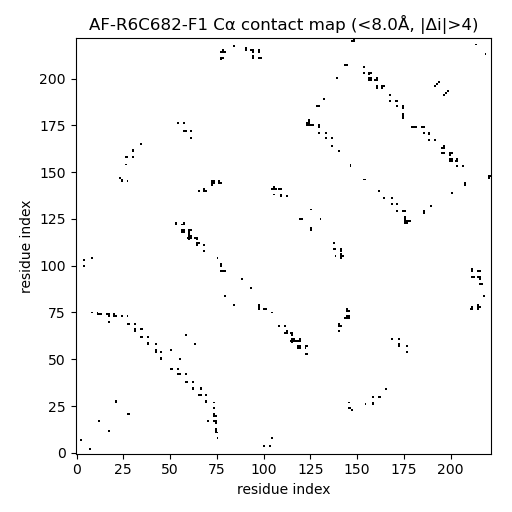6,94,45,66,66,57,49,50,38,48,48,55,36,53,51,49,50,52,53,48,52,53,53,48,49,52,45,26,68,38,96,56,86,48,60,70,58,54,53,51,49,51,48,46,38,66,72,46,42,47,54,34,47,56,58,42,48,55,51,54,52,50,50,58,57,45,43,48,46,93,68,80,77,123

Radius of gyration: 18.7 Å; Cα contacts (8 Å, |Δi|>4): 195; chains: 1; bounding box: 51×33×52 Å